Protein AF-A0A7C2P2U7-F1 (afdb_monomer_lite)

Sequence (191 aa):
MDKVVYVSKEMAKVEFAERFPKYSGLLSIFQKSPFPQNIELRFNEKSLGNHLINDLTDFFSRFPFVSNVQHNYTSALQIYRLRKSIILVGFWIFVSFLILYIPLNLSFMRSIFAREKKLFDLVEYLGYEKRGLEITFVVASAIPLVLVSFIILAVFNQIAKMLHIPFYPVYLLLLFFLLLQLIFSVDVLEK

InterPro domains:
  IPR040690 FtsX, extracellular domain [PF18075] (2-73)

Organism: NCBI:txid2052148

Structure (mmCIF, N/CA/C/O backbone):
data_AF-A0A7C2P2U7-F1
#
_entry.id   AF-A0A7C2P2U7-F1
#
loop_
_atom_site.group_PDB
_atom_site.id
_atom_site.type_symbol
_atom_site.label_atom_id
_atom_site.label_alt_id
_atom_site.label_comp_id
_atom_site.label_asym_id
_atom_site.label_entity_id
_atom_site.label_seq_id
_atom_site.pdbx_PDB_ins_code
_atom_site.Cartn_x
_atom_site.Cartn_y
_atom_site.Cartn_z
_atom_site.occupancy
_atom_site.B_iso_or_equiv
_atom_site.auth_seq_id
_atom_site.auth_comp_id
_atom_site.auth_asym_id
_atom_site.auth_atom_id
_atom_site.pdbx_PDB_model_num
ATOM 1 N N . MET A 1 1 ? -17.613 -16.608 14.010 1.00 62.38 1 MET A N 1
ATOM 2 C CA . MET A 1 1 ? -17.091 -16.065 15.282 1.00 62.38 1 MET A CA 1
ATOM 3 C C . MET A 1 1 ? -15.647 -16.498 15.347 1.00 62.38 1 MET A C 1
ATOM 5 O O . MET A 1 1 ? -15.405 -17.693 15.255 1.00 62.38 1 MET A O 1
ATOM 9 N N . ASP A 1 2 ? -14.717 -15.552 15.421 1.00 75.00 2 ASP A N 1
ATOM 10 C CA . ASP A 1 2 ? -13.301 -15.832 15.142 1.00 75.00 2 ASP A CA 1
ATOM 11 C C . ASP A 1 2 ? -12.483 -15.908 16.426 1.00 75.00 2 ASP A C 1
ATOM 13 O O . ASP A 1 2 ? -11.525 -16.673 16.511 1.00 75.00 2 ASP A O 1
ATOM 17 N N . LYS A 1 3 ? -12.856 -15.124 17.443 1.00 84.31 3 LYS A N 1
ATOM 18 C CA . LYS A 1 3 ? -12.164 -15.128 18.730 1.00 84.31 3 LYS A CA 1
ATOM 19 C C . LYS A 1 3 ? -13.096 -14.693 19.853 1.00 84.31 3 LYS A C 1
ATOM 21 O O . LYS A 1 3 ? -13.830 -13.720 19.702 1.00 84.31 3 LYS A O 1
ATOM 26 N N . VAL A 1 4 ? -13.007 -15.378 20.986 1.00 85.75 4 VAL A N 1
ATOM 27 C CA . VAL A 1 4 ? -13.583 -14.941 22.263 1.00 85.75 4 VAL A CA 1
ATOM 28 C C . VAL A 1 4 ? -12.424 -14.555 23.165 1.00 85.75 4 VAL A C 1
ATOM 30 O O . VAL A 1 4 ? -11.486 -15.337 23.322 1.00 85.75 4 VAL A O 1
ATOM 33 N N . VAL A 1 5 ? -12.449 -13.346 23.716 1.00 88.38 5 VAL A N 1
ATOM 34 C CA . VAL A 1 5 ? -11.405 -12.857 24.623 1.00 88.38 5 VAL A CA 1
ATOM 35 C C . VAL A 1 5 ? -12.056 -12.441 25.928 1.00 88.38 5 VAL A C 1
ATOM 37 O O . VAL A 1 5 ? -12.939 -11.591 25.942 1.00 88.38 5 VAL A O 1
ATOM 40 N N . TYR A 1 6 ? -11.617 -13.043 27.028 1.00 89.06 6 TYR A N 1
ATOM 41 C CA . TYR A 1 6 ? -11.977 -12.571 28.355 1.00 89.06 6 TYR A CA 1
ATOM 42 C C . TYR A 1 6 ? -11.039 -11.434 28.754 1.00 89.06 6 TYR A C 1
ATOM 44 O O . TYR A 1 6 ? -9.819 -11.612 28.765 1.00 89.06 6 TYR A O 1
ATOM 52 N N . VAL A 1 7 ? -11.610 -10.280 29.085 1.00 86.69 7 VAL A N 1
ATOM 53 C CA . VAL A 1 7 ? -10.863 -9.101 29.514 1.00 86.69 7 VAL A CA 1
ATOM 54 C C . VAL A 1 7 ? -11.186 -8.848 30.985 1.00 86.69 7 VAL A C 1
ATOM 56 O O . VAL A 1 7 ? -12.322 -8.598 31.392 1.00 86.69 7 VAL A O 1
ATOM 59 N N . SER A 1 8 ? -10.152 -8.979 31.813 1.00 88.50 8 SER A N 1
ATOM 60 C CA . SER A 1 8 ? -10.233 -8.702 33.242 1.00 88.50 8 SER A CA 1
ATOM 61 C C . SER A 1 8 ? -10.124 -7.199 33.493 1.00 88.50 8 SER A C 1
ATOM 63 O O . SER A 1 8 ? -9.615 -6.448 32.659 1.00 88.50 8 SER A O 1
ATOM 65 N N . LYS A 1 9 ? -10.535 -6.760 34.687 1.00 87.62 9 LYS A N 1
ATOM 66 C CA . LYS A 1 9 ? -10.429 -5.352 35.110 1.00 87.62 9 LYS A CA 1
ATOM 67 C C . LYS A 1 9 ? -8.999 -4.817 35.002 1.00 87.62 9 LYS A C 1
ATOM 69 O O . LYS A 1 9 ? -8.792 -3.653 34.669 1.00 87.62 9 LYS A O 1
ATOM 74 N N . GLU A 1 10 ? -8.027 -5.693 35.234 1.00 85.75 10 GLU A N 1
ATOM 75 C CA . GLU A 1 10 ? -6.613 -5.334 35.293 1.00 85.75 10 GLU A CA 1
ATOM 76 C C . GLU A 1 10 ? -6.030 -5.230 33.887 1.00 85.75 10 GLU A C 1
ATOM 78 O O . GLU A 1 10 ? -5.295 -4.286 33.603 1.00 85.75 10 GLU A O 1
ATOM 83 N N . MET A 1 11 ? -6.444 -6.120 32.978 1.00 85.69 11 MET A N 1
ATOM 84 C CA . MET A 1 11 ? -6.121 -6.004 31.554 1.00 85.69 11 MET A CA 1
ATOM 85 C C . MET A 1 11 ? -6.720 -4.728 30.950 1.00 85.69 11 MET A C 1
ATOM 87 O O . MET A 1 11 ? -6.004 -3.978 30.291 1.00 85.69 11 MET A O 1
ATOM 91 N N . ALA A 1 12 ? -7.987 -4.423 31.252 1.00 86.06 12 ALA A N 1
ATOM 92 C CA . ALA A 1 12 ? -8.642 -3.199 30.787 1.00 86.06 12 ALA A CA 1
ATOM 93 C C . ALA A 1 12 ? -7.944 -1.928 31.303 1.00 86.06 12 ALA A C 1
ATOM 95 O O . ALA A 1 12 ? -7.816 -0.942 30.576 1.00 86.06 12 ALA A O 1
ATOM 96 N N . LYS A 1 13 ? -7.444 -1.953 32.546 1.00 85.69 13 LYS A N 1
ATOM 97 C CA . LYS A 1 13 ? -6.691 -0.839 33.134 1.00 85.69 13 LYS A CA 1
ATOM 98 C C . LYS A 1 13 ? -5.368 -0.587 32.411 1.00 85.69 13 LYS A C 1
ATOM 100 O O . LYS A 1 13 ? -5.037 0.570 32.149 1.00 85.69 13 LYS A O 1
ATOM 105 N N . VAL A 1 14 ? -4.622 -1.649 32.106 1.00 86.75 14 VAL A N 1
ATOM 106 C CA . VAL A 1 14 ? -3.358 -1.556 31.358 1.00 86.75 14 VAL A CA 1
ATOM 107 C C . VAL A 1 14 ? -3.622 -1.033 29.947 1.00 86.75 14 VAL A C 1
ATOM 109 O O . VAL A 1 14 ? -3.017 -0.043 29.543 1.00 86.75 14 VAL A O 1
ATOM 112 N N . GLU A 1 15 ? -4.596 -1.611 29.244 1.00 85.25 15 GLU A N 1
ATOM 113 C CA . GLU A 1 15 ? -4.954 -1.196 27.885 1.00 85.25 15 GLU A CA 1
ATOM 114 C C . GLU A 1 15 ? -5.416 0.271 27.822 1.00 85.25 15 GLU A C 1
ATOM 116 O O . GLU A 1 15 ? -5.072 1.003 26.891 1.00 85.25 15 GLU A O 1
ATOM 121 N N . PHE A 1 16 ? -6.151 0.742 28.834 1.00 85.56 16 PHE A N 1
ATOM 122 C CA . PHE A 1 16 ? -6.527 2.150 28.937 1.00 85.56 16 PHE A CA 1
ATOM 123 C C . PHE A 1 16 ? -5.308 3.062 29.120 1.00 85.56 16 PHE A C 1
ATOM 125 O O . PHE A 1 16 ? -5.219 4.095 28.457 1.00 85.56 16 PHE A O 1
ATOM 132 N N . ALA A 1 17 ? -4.368 2.699 29.997 1.00 84.00 17 ALA A N 1
ATOM 133 C CA . ALA A 1 17 ? -3.168 3.498 30.244 1.00 84.00 17 ALA A CA 1
ATOM 134 C C . ALA A 1 17 ? -2.272 3.597 28.997 1.00 84.00 17 ALA A C 1
ATOM 136 O O . ALA A 1 17 ? -1.716 4.663 28.731 1.00 84.00 17 ALA A O 1
ATOM 137 N N . GLU A 1 18 ? -2.187 2.523 28.209 1.00 87.06 18 GLU A N 1
ATOM 138 C CA . GLU A 1 18 ? -1.460 2.507 26.935 1.00 87.06 18 GLU A CA 1
ATOM 139 C C . GLU A 1 18 ? -2.141 3.365 25.862 1.00 87.06 18 GLU A C 1
ATOM 141 O O . GLU A 1 18 ? -1.477 4.143 25.175 1.00 87.06 18 GLU A O 1
ATOM 146 N N . ARG A 1 19 ? -3.470 3.264 25.720 1.00 84.12 19 ARG A N 1
ATOM 147 C CA . ARG A 1 19 ? -4.221 4.019 24.700 1.00 84.12 19 ARG A CA 1
ATOM 148 C C . ARG A 1 19 ? -4.402 5.497 25.051 1.00 84.12 19 ARG A C 1
ATOM 150 O O . ARG A 1 19 ? -4.487 6.333 24.153 1.00 84.12 19 ARG A O 1
ATOM 157 N N . PHE A 1 20 ? -4.465 5.829 26.339 1.00 84.31 20 PHE A N 1
ATOM 158 C CA . PHE A 1 20 ? -4.789 7.165 26.842 1.00 84.31 20 PHE A CA 1
ATOM 159 C C . PHE A 1 20 ? -3.795 7.640 27.918 1.00 84.31 20 PHE A C 1
ATOM 161 O O . PHE A 1 20 ? -4.203 7.992 29.030 1.00 84.31 20 PHE A O 1
ATOM 168 N N . PRO A 1 21 ? -2.487 7.737 27.608 1.00 85.19 21 PRO A N 1
ATOM 169 C CA . PRO A 1 21 ? -1.447 8.009 28.605 1.00 85.19 21 PRO A CA 1
ATOM 170 C C . PRO A 1 21 ? -1.656 9.335 29.350 1.00 85.19 21 PRO A C 1
ATOM 172 O O . PRO A 1 21 ? -1.422 9.414 30.555 1.00 85.19 21 PRO A O 1
ATOM 175 N N . LYS A 1 22 ? -2.192 10.359 28.671 1.00 84.06 22 LYS A N 1
ATOM 176 C CA . LYS A 1 22 ? -2.520 11.671 29.262 1.00 84.06 22 LYS A CA 1
ATOM 177 C C . LYS A 1 22 ? -3.637 11.621 30.313 1.00 84.06 22 LYS A C 1
ATOM 179 O O . LYS A 1 22 ? -3.715 12.509 31.152 1.00 84.06 22 LYS A O 1
ATOM 184 N N . TYR A 1 23 ? -4.490 10.602 30.264 1.00 83.12 23 TYR A N 1
ATOM 185 C CA . TYR A 1 23 ? -5.652 10.440 31.141 1.00 83.12 23 TYR A CA 1
ATOM 186 C C . TYR A 1 23 ? -5.452 9.339 32.185 1.00 83.12 23 TYR A C 1
ATOM 188 O O . TYR A 1 23 ? -6.351 9.073 32.979 1.00 83.12 23 TYR A O 1
ATOM 196 N N . SER A 1 24 ? -4.269 8.723 32.225 1.00 76.81 24 SER A N 1
ATOM 197 C CA . SER A 1 24 ? -3.899 7.710 33.220 1.00 76.81 24 SER A CA 1
ATOM 198 C C . SER A 1 24 ? -4.115 8.195 34.660 1.00 76.81 24 SER A C 1
ATOM 200 O O . SER A 1 24 ? -4.588 7.434 35.503 1.00 76.81 24 SER A O 1
ATOM 202 N N . GLY A 1 25 ? -3.877 9.485 34.920 1.00 78.12 25 GLY A N 1
ATOM 203 C CA . GLY A 1 25 ? -4.129 10.130 36.210 1.00 78.12 25 GLY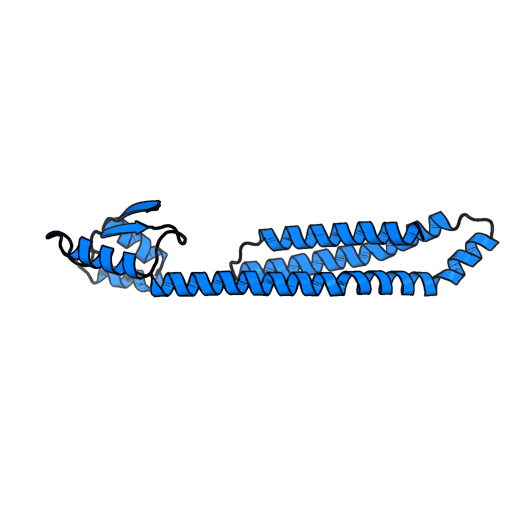 A CA 1
ATOM 204 C C . GLY A 1 25 ? -5.601 10.174 36.635 1.00 78.12 25 GLY A C 1
ATOM 205 O O . GLY A 1 25 ? -5.869 10.319 37.818 1.00 78.12 25 GLY A O 1
ATOM 206 N N . LEU A 1 26 ? -6.571 9.991 35.730 1.00 82.00 26 LEU A N 1
ATOM 207 C CA . LEU A 1 26 ? -7.989 9.902 36.112 1.00 82.00 26 LEU A CA 1
ATOM 208 C C . LEU A 1 26 ? -8.295 8.621 36.894 1.00 82.00 26 LEU A C 1
ATOM 210 O O . LEU A 1 26 ? -9.250 8.574 37.666 1.00 82.00 26 LEU A O 1
ATOM 214 N N . LEU A 1 27 ? -7.480 7.578 36.719 1.00 80.81 27 LEU A N 1
ATOM 215 C CA . LEU A 1 27 ? -7.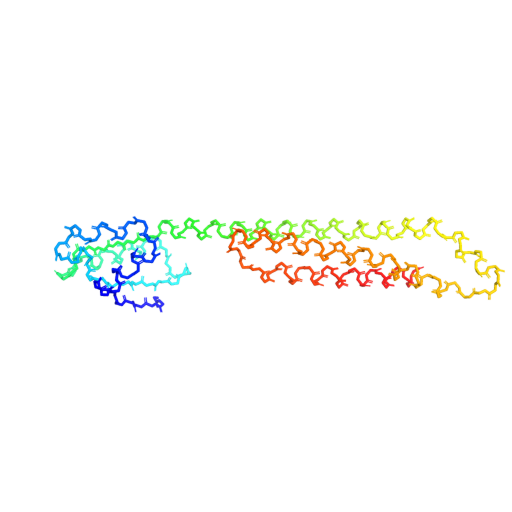683 6.295 37.383 1.00 80.81 27 LEU A CA 1
ATOM 216 C C . LEU A 1 27 ? -7.401 6.355 38.886 1.00 80.81 27 LEU A C 1
ATOM 218 O O . LEU A 1 27 ? -7.937 5.529 39.618 1.00 80.81 27 LEU A O 1
ATOM 222 N N . SER A 1 28 ? -6.589 7.310 39.353 1.00 79.75 28 SER A N 1
ATOM 223 C CA . SER A 1 28 ? -6.297 7.476 40.784 1.00 79.75 28 SER A CA 1
ATOM 224 C C . SER A 1 28 ? -7.460 8.090 41.568 1.00 79.75 28 SER A C 1
ATOM 226 O O . SER A 1 28 ? -7.492 7.977 42.790 1.00 79.75 28 SER A O 1
ATOM 228 N N . ILE A 1 29 ? -8.433 8.695 40.877 1.00 83.75 29 ILE A N 1
ATOM 229 C CA . ILE A 1 29 ? -9.636 9.286 41.482 1.00 83.75 29 ILE A CA 1
ATOM 230 C C . ILE A 1 29 ? -10.586 8.185 41.985 1.00 83.75 29 ILE A C 1
ATOM 232 O O . ILE A 1 29 ? -11.344 8.386 42.934 1.00 83.75 29 ILE A O 1
ATOM 236 N N . PHE A 1 30 ? -10.537 6.995 41.381 1.00 80.19 30 PHE A N 1
ATOM 237 C CA . PHE A 1 30 ? -11.398 5.877 41.748 1.00 80.19 30 PHE A CA 1
ATOM 238 C C . PHE A 1 30 ? -10.712 4.968 42.778 1.00 80.19 30 PHE A C 1
ATOM 240 O O . PHE A 1 30 ? -9.664 4.387 42.512 1.00 80.19 30 PHE A O 1
ATOM 247 N N . GLN A 1 31 ? -11.343 4.769 43.943 1.00 76.19 31 GLN A N 1
ATOM 248 C CA . GLN A 1 31 ? -10.840 3.858 44.991 1.00 76.19 31 GLN A CA 1
ATOM 249 C C . GLN A 1 31 ? -10.795 2.383 44.548 1.00 76.19 31 GLN A C 1
ATOM 251 O O . GLN A 1 31 ? -10.049 1.580 45.106 1.00 76.19 31 GLN A O 1
ATOM 256 N N . LYS A 1 32 ? -11.607 2.009 43.553 1.00 77.00 32 LYS A N 1
ATOM 257 C CA . LYS A 1 32 ? -11.647 0.678 42.931 1.00 77.00 32 LYS A CA 1
ATOM 258 C C . LYS A 1 32 ? -11.635 0.830 41.415 1.00 77.00 32 LYS A C 1
ATOM 260 O O . LYS A 1 32 ? -12.127 1.829 40.903 1.00 77.00 32 LYS A O 1
ATOM 265 N N . SER A 1 33 ? -11.107 -0.175 40.709 1.00 78.69 33 SER A N 1
ATOM 266 C CA . SER A 1 33 ? -11.060 -0.170 39.241 1.00 78.69 33 SER A CA 1
ATOM 267 C C . SER A 1 33 ? -12.463 0.080 38.662 1.00 78.69 33 SER A C 1
ATOM 269 O O . SER A 1 33 ? -13.367 -0.713 38.950 1.00 78.69 33 SER A O 1
ATOM 271 N N . PRO A 1 34 ? -12.663 1.159 37.879 1.00 82.50 34 PRO A N 1
ATOM 272 C CA . PRO A 1 34 ? -13.967 1.495 37.310 1.00 82.50 34 PRO A CA 1
ATOM 273 C C . PRO A 1 34 ? -14.335 0.589 36.126 1.00 82.50 34 PRO A C 1
ATOM 275 O O . PRO A 1 34 ? -15.458 0.648 35.629 1.00 82.50 34 PRO A O 1
ATOM 278 N N . PHE A 1 35 ? -13.404 -0.248 35.662 1.00 86.12 35 PHE A N 1
ATOM 279 C CA . PHE A 1 35 ? -13.610 -1.106 34.505 1.00 86.12 35 PHE A CA 1
ATOM 280 C C . PHE A 1 35 ? -14.428 -2.356 34.869 1.00 86.12 35 PHE A C 1
ATOM 282 O O . PHE A 1 35 ? -14.108 -3.047 35.847 1.00 86.12 35 PHE A O 1
ATOM 289 N N . PRO A 1 36 ? -15.478 -2.682 34.095 1.00 82.25 36 PRO A N 1
ATOM 290 C CA . PRO A 1 36 ? -16.182 -3.948 34.237 1.00 82.25 36 PRO A CA 1
ATOM 291 C C . PRO A 1 36 ? -15.313 -5.107 33.729 1.00 82.25 36 PRO A C 1
ATOM 293 O O . PRO A 1 36 ? -14.425 -4.919 32.903 1.00 82.25 36 PRO A O 1
ATOM 296 N N . GLN A 1 37 ? -15.587 -6.320 34.212 1.00 87.00 37 GLN A N 1
ATOM 297 C CA . GLN A 1 37 ? -15.125 -7.527 33.523 1.00 87.00 37 GLN A CA 1
ATOM 298 C C . GLN A 1 37 ? -16.031 -7.749 32.316 1.00 87.00 37 GLN A C 1
ATOM 300 O O . GLN A 1 37 ? -17.254 -7.660 32.448 1.00 87.00 37 GLN A O 1
ATOM 305 N N . ASN A 1 38 ? -15.451 -8.025 31.154 1.00 88.81 38 ASN A N 1
ATOM 306 C CA . ASN A 1 38 ? -16.201 -8.197 29.917 1.00 88.81 38 ASN A CA 1
ATOM 307 C C . ASN A 1 38 ? -15.646 -9.346 29.067 1.00 88.81 38 ASN A C 1
ATOM 309 O O . ASN A 1 38 ? -14.497 -9.775 29.192 1.00 88.81 38 ASN A O 1
ATOM 313 N N . ILE A 1 39 ? -16.512 -9.864 28.199 1.00 87.06 39 ILE A N 1
ATOM 314 C CA . ILE A 1 39 ? -16.170 -10.863 27.190 1.00 87.06 39 ILE A CA 1
ATOM 315 C C . ILE A 1 39 ? -16.270 -10.172 25.834 1.00 87.06 39 ILE A C 1
ATOM 317 O O . ILE A 1 39 ? -17.345 -9.729 25.433 1.00 87.06 39 ILE A O 1
ATOM 321 N N . GLU A 1 40 ? -15.151 -10.076 25.126 1.00 87.19 40 GLU A N 1
ATOM 322 C CA . GLU A 1 40 ? -15.115 -9.564 23.763 1.00 87.19 40 GLU A CA 1
ATOM 323 C C . GLU A 1 40 ? -15.327 -10.702 22.768 1.00 87.19 40 GLU A C 1
ATOM 325 O O . GLU A 1 40 ? -14.507 -11.619 22.652 1.00 87.19 40 GLU A O 1
ATOM 330 N N . LEU A 1 41 ? -16.407 -10.611 21.999 1.00 85.81 41 LEU A N 1
ATOM 331 C CA . LEU A 1 41 ? -16.660 -11.485 20.861 1.00 85.81 41 LEU A CA 1
ATOM 332 C C . LEU A 1 41 ? -16.177 -10.784 19.591 1.00 85.81 41 LEU A C 1
ATOM 334 O O . LEU A 1 41 ? -16.720 -9.756 19.184 1.00 85.81 41 LEU A O 1
ATOM 338 N N . ARG A 1 42 ? -15.136 -11.332 18.962 1.00 84.62 42 ARG A N 1
ATOM 339 C CA . ARG A 1 42 ? -14.590 -10.830 17.697 1.00 84.62 42 ARG A CA 1
ATOM 340 C C . ARG A 1 42 ? -15.080 -11.703 16.559 1.00 84.62 42 ARG A C 1
ATOM 342 O O . ARG A 1 42 ? -14.977 -12.932 16.594 1.00 84.62 42 ARG A O 1
ATOM 349 N N . PHE A 1 43 ? -15.588 -11.058 15.525 1.00 79.31 43 PHE A N 1
ATOM 350 C CA . PHE A 1 43 ? -16.159 -11.734 14.377 1.00 79.31 43 PHE A CA 1
ATOM 351 C C . PHE A 1 43 ? -15.438 -11.351 13.091 1.00 79.31 43 PHE A C 1
ATOM 353 O O . PHE A 1 43 ? -14.953 -10.226 12.964 1.00 79.31 43 PHE A O 1
ATOM 360 N N . ASN A 1 44 ? -15.409 -12.276 12.129 1.00 72.94 44 ASN A N 1
ATOM 361 C CA . ASN A 1 44 ? -14.894 -11.993 10.800 1.00 72.94 44 ASN A CA 1
ATOM 362 C C . ASN A 1 44 ? -15.762 -10.953 10.090 1.00 72.94 44 ASN A C 1
ATOM 364 O O . ASN A 1 44 ? -16.993 -11.066 10.088 1.00 72.94 44 ASN A O 1
ATOM 368 N N . GLU A 1 45 ? -15.117 -10.030 9.384 1.00 65.88 45 GLU A N 1
ATOM 369 C CA . GLU A 1 45 ? -15.750 -8.996 8.559 1.00 65.88 45 GLU A CA 1
ATOM 370 C C . GLU A 1 45 ? -16.754 -9.576 7.548 1.00 65.88 45 GLU A C 1
ATOM 372 O O . GLU A 1 45 ? -17.775 -8.959 7.258 1.00 65.88 45 GLU A O 1
ATOM 377 N N . LYS A 1 46 ? -16.494 -10.785 7.030 1.00 65.88 46 LYS A N 1
ATOM 378 C CA . LYS A 1 46 ? -17.362 -11.452 6.042 1.00 65.88 46 LYS A CA 1
ATOM 379 C C . LYS A 1 46 ? -18.584 -12.147 6.648 1.00 65.88 46 LYS A C 1
ATOM 381 O O . LYS A 1 46 ? -19.439 -12.609 5.900 1.00 65.88 46 LYS A O 1
ATOM 386 N N . SER A 1 47 ? -18.646 -12.271 7.974 1.00 64.75 47 SER A N 1
ATOM 387 C CA . SER A 1 47 ? -19.573 -13.187 8.651 1.00 64.75 47 SER A CA 1
ATOM 388 C C . SER A 1 47 ? -20.760 -12.526 9.362 1.00 64.75 47 SER A C 1
ATOM 390 O O . SER A 1 47 ? -21.601 -13.259 9.872 1.00 64.75 47 SER A O 1
ATOM 392 N N . LEU A 1 48 ? -20.887 -11.186 9.374 1.00 65.38 48 LEU A N 1
ATOM 393 C CA . LEU A 1 48 ? -22.063 -10.515 9.963 1.00 65.38 48 LEU A CA 1
ATOM 394 C C . LEU A 1 48 ? -22.698 -9.437 9.084 1.00 65.38 48 LEU A C 1
ATOM 396 O O . LEU A 1 48 ? -22.089 -8.413 8.768 1.00 65.38 48 LEU A O 1
ATOM 400 N N . GLY A 1 49 ? -23.986 -9.639 8.799 1.00 65.69 49 GLY A N 1
ATOM 401 C CA . GLY A 1 49 ? -24.919 -8.578 8.421 1.00 65.69 49 GLY A CA 1
ATOM 402 C C . GLY A 1 49 ? -25.570 -7.934 9.651 1.00 65.69 49 GLY A C 1
ATOM 403 O O . GLY A 1 49 ? -25.619 -8.547 10.717 1.00 65.69 49 GLY A O 1
ATOM 404 N N . ASN A 1 50 ? -26.092 -6.710 9.499 1.00 64.44 50 ASN A N 1
ATOM 405 C CA . ASN A 1 50 ? -26.649 -5.895 10.593 1.00 64.44 50 ASN A CA 1
ATOM 406 C C . ASN A 1 50 ? -27.668 -6.642 11.469 1.00 64.44 50 ASN A C 1
ATOM 408 O O . ASN A 1 50 ? -27.633 -6.504 12.687 1.00 64.44 50 ASN A O 1
ATOM 412 N N . HIS A 1 51 ? -28.558 -7.430 10.858 1.00 68.81 51 HIS A N 1
ATOM 413 C CA . HIS A 1 51 ? -29.625 -8.142 11.570 1.00 68.81 51 HIS A CA 1
ATOM 414 C C . HIS A 1 51 ? -29.076 -9.119 12.615 1.00 68.81 51 HIS A C 1
ATOM 416 O O . HIS A 1 51 ? -29.531 -9.133 13.750 1.00 68.81 51 HIS A O 1
ATOM 422 N N . LEU A 1 52 ? -27.994 -9.817 12.273 1.00 76.38 52 LEU A N 1
ATOM 423 C CA . LEU A 1 52 ? -27.366 -10.820 13.127 1.00 76.38 52 LEU A CA 1
ATOM 424 C C . LEU A 1 52 ? -26.749 -10.211 14.399 1.00 76.38 52 LEU A C 1
ATOM 426 O O . LEU A 1 52 ? -26.668 -10.881 15.421 1.00 76.38 52 LEU A O 1
ATOM 430 N N . ILE A 1 53 ? -26.326 -8.941 14.368 1.00 79.12 53 ILE A N 1
ATOM 431 C CA . ILE A 1 53 ? -25.759 -8.262 15.547 1.00 79.12 53 ILE A CA 1
ATOM 432 C C . ILE A 1 53 ? -26.838 -7.820 16.516 1.00 79.12 53 ILE A C 1
ATOM 434 O O . ILE A 1 53 ? -26.648 -7.960 17.724 1.00 79.12 53 ILE A O 1
ATOM 438 N N . ASN A 1 54 ? -27.957 -7.317 16.002 1.00 81.00 54 ASN A N 1
ATOM 439 C CA . ASN A 1 54 ? -29.090 -6.955 16.844 1.00 81.00 54 ASN A CA 1
ATOM 440 C C . ASN A 1 54 ? -29.652 -8.210 17.522 1.00 81.00 54 ASN A C 1
ATOM 442 O O . ASN A 1 54 ? -29.800 -8.219 18.739 1.00 81.00 54 ASN A O 1
ATOM 446 N N . ASP A 1 55 ? -29.805 -9.306 16.773 1.00 84.19 55 ASP A N 1
ATOM 447 C CA . ASP A 1 55 ? -30.272 -10.585 17.317 1.00 84.19 55 ASP A CA 1
ATOM 448 C C . ASP A 1 55 ? -29.320 -11.145 18.387 1.00 84.19 55 ASP A C 1
ATOM 450 O O . ASP A 1 55 ? -29.758 -11.633 19.428 1.00 84.19 55 ASP A O 1
ATOM 454 N N . LEU A 1 56 ? -28.000 -11.046 18.175 1.00 84.38 56 LEU A N 1
ATOM 455 C CA . LEU A 1 56 ? -27.008 -11.444 19.180 1.00 84.38 56 LEU A CA 1
ATOM 456 C C . LEU A 1 56 ? -27.051 -10.541 20.416 1.00 84.38 56 LEU A C 1
ATOM 458 O O . LEU A 1 56 ? -26.901 -11.027 21.535 1.00 84.38 56 LEU A O 1
ATOM 462 N N . THR A 1 57 ? -27.268 -9.241 20.228 1.00 85.56 57 THR A N 1
ATOM 463 C CA . THR A 1 57 ? -27.388 -8.276 21.330 1.00 85.56 57 THR A CA 1
ATOM 464 C C . THR A 1 57 ? -28.612 -8.592 22.184 1.00 85.56 57 THR A C 1
ATOM 466 O O . THR A 1 57 ? -28.507 -8.675 23.409 1.00 85.56 57 THR A O 1
ATOM 469 N N . ASP A 1 58 ? -29.741 -8.873 21.538 1.00 86.69 58 ASP A N 1
ATOM 470 C CA . ASP A 1 58 ? -30.987 -9.282 22.184 1.00 86.69 58 ASP A CA 1
ATOM 471 C C . ASP A 1 58 ? -30.894 -10.667 22.828 1.00 86.69 58 ASP A C 1
ATOM 473 O O . ASP A 1 58 ? -31.558 -10.933 23.828 1.00 86.69 58 ASP A O 1
ATOM 477 N N . PHE A 1 59 ? -30.086 -11.570 22.275 1.00 89.06 59 PHE A N 1
ATOM 478 C CA . PHE A 1 59 ? -29.837 -12.878 22.868 1.00 89.06 59 PHE A CA 1
ATOM 479 C C . PHE A 1 59 ? -28.991 -12.762 24.140 1.00 89.06 59 PHE A C 1
ATOM 481 O O . PHE A 1 59 ? -29.360 -13.309 25.179 1.00 89.06 59 PHE A O 1
ATOM 488 N N . PHE A 1 60 ? -27.874 -12.028 24.086 1.00 88.00 60 PHE A N 1
ATOM 489 C CA . PHE A 1 60 ? -26.962 -11.904 25.224 1.00 88.00 60 PHE A CA 1
ATOM 490 C C . PHE A 1 60 ? -27.520 -11.038 26.358 1.00 88.00 60 PHE A C 1
ATOM 492 O O . PHE A 1 60 ? -27.219 -11.300 27.521 1.00 88.00 60 PHE A O 1
ATOM 499 N N . SER A 1 61 ? -28.369 -10.055 26.052 1.00 87.38 61 SER A N 1
ATOM 500 C CA . SER A 1 61 ? -29.016 -9.215 27.069 1.00 87.38 61 SER A CA 1
ATOM 501 C C . SER A 1 61 ? -30.018 -9.972 27.950 1.00 87.38 61 SER A C 1
ATOM 503 O O . SER A 1 61 ? -30.330 -9.519 29.047 1.00 87.38 61 SER A O 1
ATOM 505 N N . ARG A 1 62 ? -30.494 -11.149 27.517 1.00 90.38 62 ARG A N 1
ATOM 506 C CA . ARG A 1 62 ? -31.414 -11.996 28.299 1.00 90.38 62 ARG A CA 1
ATOM 507 C C . ARG A 1 62 ? -30.727 -12.775 29.421 1.00 90.38 62 ARG A C 1
ATOM 509 O O . ARG A 1 62 ? -31.419 -13.363 30.251 1.00 90.38 62 ARG A O 1
ATOM 516 N N . PHE A 1 63 ? -29.395 -12.824 29.456 1.00 87.62 63 PHE A N 1
ATOM 517 C CA . PHE A 1 63 ? -28.681 -13.549 30.504 1.00 87.62 63 PHE A CA 1
ATOM 518 C C . PHE A 1 63 ? -28.589 -12.714 31.790 1.00 87.62 63 PHE A C 1
ATOM 520 O O . PHE A 1 63 ? -28.133 -11.574 31.748 1.00 87.62 63 PHE A O 1
ATOM 527 N N . PRO A 1 64 ? -28.922 -13.285 32.962 1.00 85.69 64 PRO A N 1
ATOM 528 C CA . PRO A 1 64 ? -29.021 -12.534 34.218 1.00 85.69 64 PRO A CA 1
ATOM 529 C C . PRO A 1 64 ? -27.680 -11.990 34.741 1.00 85.69 64 PRO A C 1
ATOM 531 O O . PRO A 1 64 ? -27.658 -11.097 35.579 1.00 85.69 64 PRO A O 1
ATOM 534 N N . PHE A 1 65 ? -26.555 -12.522 34.258 1.00 85.88 65 PHE A N 1
ATOM 535 C CA . PHE A 1 65 ? -25.201 -12.089 34.620 1.00 85.88 65 PHE A CA 1
ATOM 536 C C . PHE A 1 65 ? -24.602 -11.069 33.636 1.00 85.88 65 PHE A C 1
ATOM 538 O O . PHE A 1 65 ? -23.460 -10.643 33.814 1.00 85.88 65 PHE A O 1
ATOM 545 N N . VAL A 1 66 ? -25.346 -10.674 32.599 1.00 85.94 66 VAL A N 1
ATOM 546 C CA . VAL A 1 66 ? -24.903 -9.692 31.605 1.00 85.94 66 VAL A CA 1
ATOM 547 C C . VAL A 1 66 ? -25.512 -8.338 31.948 1.00 85.94 66 VAL A C 1
ATOM 549 O O . VAL A 1 66 ? -26.718 -8.144 31.867 1.00 85.94 66 VAL A O 1
ATOM 552 N N . SER A 1 67 ? -24.667 -7.386 32.343 1.00 84.88 67 SER A N 1
ATOM 553 C CA . SER A 1 67 ? -25.111 -6.037 32.709 1.00 84.88 67 SER A CA 1
ATOM 554 C C . SER A 1 67 ? -25.333 -5.126 31.501 1.00 84.88 67 SER A C 1
ATOM 556 O O . SER A 1 67 ? -26.209 -4.268 31.532 1.00 84.88 67 SER A O 1
ATOM 558 N N . ASN A 1 68 ? -24.523 -5.274 30.450 1.00 85.44 68 ASN A N 1
ATOM 559 C CA . ASN A 1 68 ? -24.604 -4.471 29.235 1.00 85.44 68 ASN A CA 1
ATOM 560 C C . ASN A 1 68 ? -23.967 -5.224 28.056 1.00 85.44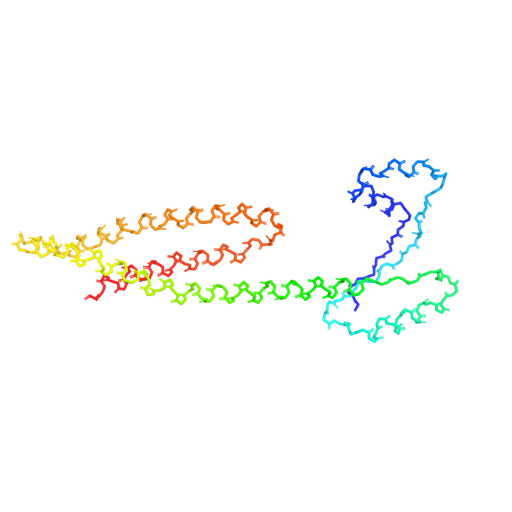 68 ASN A C 1
ATOM 562 O O . ASN A 1 68 ? -22.955 -5.906 28.230 1.00 85.44 68 ASN A O 1
ATOM 566 N N . VAL A 1 69 ? -24.527 -5.056 26.859 1.00 86.44 69 VAL A N 1
ATOM 567 C CA . VAL A 1 69 ? -23.971 -5.555 25.598 1.00 86.44 69 VAL A CA 1
ATOM 568 C C . VAL A 1 69 ? -23.738 -4.358 24.684 1.00 86.44 69 VAL A C 1
ATOM 570 O O . VAL A 1 69 ? -24.664 -3.619 24.365 1.00 86.44 69 VAL A O 1
ATOM 573 N N . GLN A 1 70 ? -22.490 -4.155 24.267 1.00 84.81 70 GLN A N 1
ATOM 574 C CA . GLN A 1 70 ? -22.102 -3.058 23.381 1.00 84.81 70 GLN A CA 1
ATOM 575 C C . GLN A 1 70 ? -21.510 -3.615 22.091 1.00 84.81 70 GLN A C 1
ATOM 577 O O . GLN A 1 70 ? -20.745 -4.580 22.118 1.00 84.81 70 GLN A O 1
ATOM 582 N N . HIS A 1 71 ? -21.822 -2.979 20.961 1.00 82.62 71 HIS A N 1
ATOM 583 C CA . HIS A 1 71 ? -21.262 -3.347 19.667 1.00 82.62 71 HIS A CA 1
ATOM 584 C C . HIS A 1 71 ? -20.769 -2.119 18.895 1.00 82.62 71 HIS A C 1
ATOM 586 O O . HIS A 1 71 ? -21.445 -1.098 18.796 1.00 82.62 71 HIS A O 1
ATOM 592 N N . ASN A 1 72 ? -19.615 -2.251 18.244 1.00 79.56 72 ASN A N 1
ATOM 593 C CA . ASN A 1 72 ? -19.009 -1.184 17.437 1.00 79.56 72 ASN A CA 1
ATOM 594 C C . ASN A 1 72 ? -19.225 -1.387 15.929 1.00 79.56 72 ASN A C 1
ATOM 596 O O . ASN A 1 72 ? -18.412 -0.954 15.113 1.00 79.56 72 ASN A O 1
ATOM 600 N N . TYR A 1 73 ? -20.301 -2.078 15.543 1.00 78.56 73 TYR A N 1
ATOM 601 C CA . TYR A 1 73 ? -20.507 -2.505 14.160 1.00 78.56 73 TYR A CA 1
ATOM 602 C C . TYR A 1 73 ? -20.582 -1.350 13.159 1.00 78.56 73 TYR A C 1
ATOM 604 O O . TYR A 1 73 ? -19.950 -1.415 12.109 1.00 78.56 73 TYR A O 1
ATOM 612 N N . THR A 1 74 ? -21.316 -0.283 13.476 1.00 78.12 74 THR A N 1
ATOM 613 C CA . THR A 1 74 ? -21.466 0.885 12.592 1.00 78.12 74 THR A CA 1
ATOM 614 C C . THR A 1 74 ? -20.116 1.532 12.288 1.00 78.12 74 THR A C 1
ATOM 616 O O . THR A 1 74 ? -19.791 1.751 11.121 1.00 78.12 74 THR A O 1
ATOM 619 N N . SER A 1 75 ? -19.294 1.753 13.315 1.00 77.88 75 SER A N 1
ATOM 620 C CA . SER A 1 75 ? -17.938 2.293 13.179 1.00 77.88 75 SER A CA 1
ATOM 621 C C . SER A 1 75 ? -17.017 1.344 12.408 1.00 77.88 75 SER A C 1
ATOM 623 O O . SER A 1 75 ? -16.319 1.768 11.487 1.00 77.88 75 SER A O 1
ATOM 625 N N . ALA A 1 76 ? -17.047 0.045 12.725 1.00 77.06 76 ALA A N 1
ATOM 626 C CA . ALA A 1 76 ? -16.254 -0.962 12.019 1.00 77.06 76 ALA A CA 1
ATOM 627 C C . ALA A 1 76 ? -16.627 -1.038 10.528 1.00 77.06 76 ALA A C 1
ATOM 629 O O . ALA A 1 76 ? -15.749 -1.089 9.666 1.00 77.06 76 ALA A O 1
ATOM 630 N N . LEU A 1 77 ? -17.921 -0.964 10.208 1.00 79.19 77 LEU A N 1
ATOM 631 C CA . LEU A 1 77 ? -18.428 -0.972 8.839 1.00 79.19 77 LEU A CA 1
ATOM 632 C C . LEU A 1 77 ? -18.012 0.283 8.062 1.00 79.19 77 LEU A C 1
ATOM 634 O O . LEU A 1 77 ? -17.664 0.183 6.885 1.00 79.19 77 LEU A O 1
ATOM 638 N N . GLN A 1 78 ? -18.022 1.459 8.696 1.00 79.62 78 GLN A N 1
ATOM 639 C CA . GLN A 1 78 ? -17.534 2.698 8.081 1.00 79.62 78 GLN A CA 1
ATOM 640 C C . GLN A 1 78 ? -16.040 2.611 7.755 1.00 79.62 78 GLN A C 1
ATOM 642 O O . GLN A 1 78 ? -15.651 2.893 6.621 1.00 79.62 78 GLN A O 1
ATOM 647 N N . ILE A 1 79 ? -15.217 2.152 8.704 1.00 77.19 79 ILE A N 1
ATOM 648 C CA . ILE A 1 79 ? -13.775 1.945 8.496 1.00 77.19 79 ILE A CA 1
ATOM 649 C C . ILE A 1 79 ? -13.535 0.924 7.379 1.00 77.19 79 ILE A C 1
ATOM 651 O O . ILE A 1 79 ? -12.695 1.147 6.506 1.00 77.19 79 ILE A O 1
ATOM 655 N N . TYR A 1 80 ? -14.303 -0.167 7.353 1.00 79.44 80 TYR A N 1
ATOM 656 C CA . TYR A 1 80 ? -14.216 -1.174 6.298 1.00 79.44 80 TYR A CA 1
ATOM 657 C C . TYR A 1 80 ? -14.539 -0.592 4.917 1.00 79.44 80 TYR A C 1
ATOM 659 O O . TYR A 1 80 ? -13.780 -0.784 3.963 1.00 79.44 80 TYR A O 1
ATOM 667 N N . ARG A 1 81 ? -15.643 0.156 4.798 1.00 79.50 81 ARG A N 1
ATOM 668 C CA . ARG A 1 81 ? -16.027 0.816 3.542 1.00 79.50 81 ARG A CA 1
ATOM 669 C C . ARG A 1 81 ? -14.959 1.808 3.093 1.00 79.50 81 ARG A C 1
ATOM 671 O O . ARG A 1 81 ? -14.589 1.781 1.925 1.00 79.50 81 ARG A O 1
ATOM 678 N N . LEU A 1 82 ? -14.418 2.613 4.008 1.00 76.69 82 LEU A N 1
ATOM 679 C CA . LEU A 1 82 ? -13.316 3.534 3.721 1.00 76.69 82 LEU A CA 1
ATOM 680 C C . LEU A 1 82 ? -12.082 2.790 3.211 1.00 76.69 82 LEU A C 1
ATOM 682 O O . LEU A 1 82 ? -11.559 3.135 2.155 1.00 76.69 82 LEU A O 1
ATOM 686 N N . ARG A 1 83 ? -11.659 1.725 3.901 1.00 75.31 83 ARG A N 1
ATOM 687 C CA . ARG A 1 83 ? -10.529 0.888 3.477 1.00 75.31 83 ARG A CA 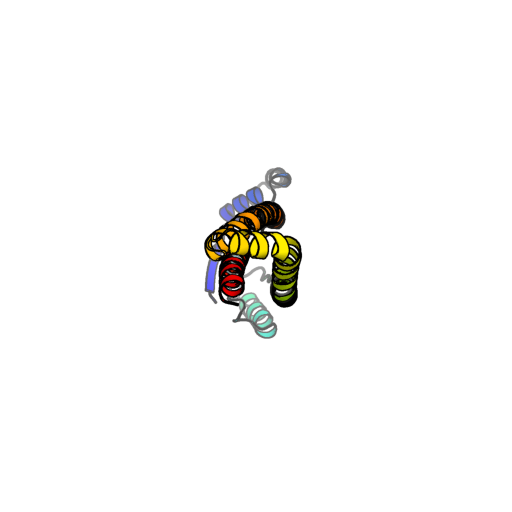1
ATOM 688 C C . ARG A 1 83 ? -10.751 0.326 2.075 1.00 75.31 83 ARG A C 1
ATOM 690 O O . ARG A 1 83 ? -9.854 0.402 1.239 1.00 75.31 83 ARG A O 1
ATOM 697 N N . LYS A 1 84 ? -11.944 -0.206 1.799 1.00 78.25 84 LYS A N 1
ATOM 698 C CA . LYS A 1 84 ? -12.300 -0.746 0.482 1.00 78.25 84 LYS A CA 1
ATOM 699 C C . LYS A 1 84 ? -12.273 0.338 -0.599 1.00 78.25 84 LYS A C 1
ATOM 701 O O . LYS A 1 84 ? -11.722 0.097 -1.669 1.00 78.25 84 LYS A O 1
ATOM 706 N N . SER A 1 85 ? -12.806 1.525 -0.314 1.00 75.19 85 SER A N 1
ATOM 707 C CA . SER A 1 85 ? -12.773 2.666 -1.234 1.00 75.19 85 SER A CA 1
ATOM 708 C C . SER A 1 85 ? -11.348 3.142 -1.510 1.00 75.19 85 SER A C 1
ATOM 710 O O . SER A 1 85 ? -11.010 3.370 -2.665 1.00 75.19 85 SER A O 1
ATOM 712 N N . ILE A 1 86 ? -10.490 3.226 -0.489 1.00 75.25 86 ILE A N 1
ATOM 713 C CA . ILE A 1 86 ? -9.073 3.591 -0.650 1.00 75.25 86 ILE A CA 1
ATOM 714 C C . ILE A 1 86 ? -8.355 2.582 -1.550 1.00 75.25 86 ILE A C 1
ATOM 716 O O . ILE A 1 86 ? -7.637 2.984 -2.461 1.00 75.25 86 ILE A O 1
ATOM 720 N N . ILE A 1 87 ? -8.576 1.280 -1.337 1.00 74.56 87 ILE A N 1
ATOM 721 C CA . ILE A 1 87 ? -7.986 0.228 -2.180 1.00 74.56 87 ILE A CA 1
ATOM 722 C C . ILE A 1 87 ? -8.477 0.357 -3.626 1.00 74.56 87 ILE A C 1
ATOM 724 O O . ILE A 1 87 ? -7.673 0.280 -4.551 1.00 74.56 87 ILE A O 1
ATOM 728 N N . LEU A 1 88 ? -9.777 0.582 -3.825 1.00 76.50 88 LEU A N 1
ATOM 729 C CA . LEU A 1 88 ? -10.366 0.727 -5.155 1.00 76.50 88 LEU A CA 1
ATOM 730 C C . LEU A 1 88 ? -9.807 1.952 -5.893 1.00 76.50 88 LEU A C 1
ATOM 732 O O . LEU A 1 88 ? -9.406 1.845 -7.048 1.00 76.50 88 LEU A O 1
ATOM 736 N N . VAL A 1 89 ? -9.753 3.106 -5.225 1.00 76.81 89 VAL A N 1
ATOM 737 C CA . VAL A 1 89 ? -9.185 4.339 -5.788 1.00 76.81 89 VAL A CA 1
ATOM 738 C C . VAL A 1 89 ? -7.699 4.153 -6.085 1.00 76.81 89 VAL A C 1
ATOM 740 O O . VAL A 1 89 ? -7.250 4.494 -7.175 1.00 76.81 89 VAL A O 1
ATOM 743 N N . GLY A 1 90 ? -6.945 3.547 -5.164 1.00 73.88 90 GLY A N 1
ATOM 744 C CA . GLY A 1 90 ? -5.532 3.228 -5.368 1.00 73.88 90 GLY A CA 1
ATOM 745 C C . GLY A 1 90 ? -5.301 2.324 -6.581 1.00 73.88 90 GLY A C 1
ATOM 746 O O . GLY A 1 90 ? -4.388 2.578 -7.364 1.00 73.88 90 GLY A O 1
ATOM 747 N N . PHE A 1 91 ? -6.161 1.324 -6.790 1.00 75.75 91 PHE A N 1
ATOM 748 C CA . PHE A 1 91 ? -6.119 0.464 -7.973 1.00 75.75 91 PHE A CA 1
ATOM 749 C C . PHE A 1 91 ? -6.348 1.254 -9.269 1.00 75.75 91 PHE A C 1
ATOM 751 O O . PHE A 1 91 ? -5.576 1.115 -10.214 1.00 75.75 91 PHE A O 1
ATOM 758 N N . TRP A 1 92 ? -7.358 2.126 -9.315 1.00 77.00 92 TRP A N 1
ATOM 759 C CA . TRP A 1 92 ? -7.626 2.944 -10.503 1.00 77.00 92 TRP A CA 1
ATOM 760 C C . TRP A 1 92 ? -6.515 3.948 -10.804 1.00 77.00 92 TRP A C 1
ATOM 762 O O . TRP A 1 92 ? -6.159 4.126 -11.970 1.00 77.00 92 TRP A O 1
ATOM 772 N N . ILE A 1 93 ? -5.935 4.566 -9.772 1.00 75.19 93 ILE A N 1
ATOM 773 C CA . ILE A 1 93 ? -4.759 5.431 -9.919 1.00 75.19 93 ILE A CA 1
ATOM 774 C C . ILE A 1 93 ? -3.597 4.623 -10.500 1.00 75.19 93 ILE A C 1
ATOM 776 O O . ILE A 1 93 ? -2.969 5.072 -11.455 1.00 75.19 93 ILE A O 1
ATOM 780 N N . PHE A 1 94 ? -3.351 3.417 -9.982 1.00 70.75 94 PHE A N 1
ATOM 781 C CA . PHE A 1 94 ? -2.298 2.541 -10.487 1.00 70.75 94 PHE A CA 1
ATOM 782 C C . PHE A 1 94 ? -2.492 2.180 -11.965 1.00 70.75 94 PHE A C 1
ATOM 784 O O . PHE A 1 94 ? -1.574 2.363 -12.763 1.00 70.75 94 PHE A O 1
ATOM 791 N N . VAL A 1 95 ? -3.689 1.730 -12.349 1.00 74.88 95 VAL A N 1
ATOM 792 C CA . VAL A 1 95 ? -4.001 1.374 -13.743 1.00 74.88 95 VAL A CA 1
ATOM 793 C C . VAL A 1 95 ? -3.864 2.587 -14.663 1.00 74.88 95 VAL A C 1
ATOM 795 O O . VAL A 1 95 ? -3.253 2.487 -15.724 1.00 74.88 95 VAL A O 1
ATOM 798 N N . SER A 1 96 ? -4.370 3.749 -14.244 1.00 72.00 96 SER A N 1
ATOM 799 C CA . SER A 1 96 ? -4.267 4.988 -15.027 1.00 72.00 96 SER A CA 1
ATOM 800 C C . SER A 1 96 ? -2.811 5.400 -15.231 1.00 72.00 96 SER A C 1
ATOM 802 O O . SER A 1 96 ? -2.414 5.767 -16.335 1.00 72.00 96 SER A O 1
ATOM 804 N N . PHE A 1 97 ? -1.994 5.285 -14.183 1.00 71.81 97 PHE A N 1
ATOM 805 C CA . PHE A 1 97 ? -0.570 5.577 -14.269 1.00 71.81 97 PHE A CA 1
ATOM 806 C C . PHE A 1 97 ? 0.144 4.613 -15.219 1.00 71.81 97 PHE A C 1
ATOM 808 O O . PHE A 1 97 ? 0.964 5.048 -16.018 1.00 71.81 97 PHE A O 1
ATOM 815 N N . LEU A 1 98 ? -0.205 3.325 -15.195 1.00 67.69 98 LEU A N 1
ATOM 816 C CA . LEU A 1 98 ? 0.367 2.307 -16.079 1.00 67.69 98 LEU A CA 1
ATOM 817 C C . LEU A 1 98 ? 0.040 2.582 -17.556 1.00 67.69 98 LEU A C 1
ATOM 819 O O . LEU A 1 98 ? 0.935 2.531 -18.400 1.00 67.69 98 LEU A O 1
ATOM 823 N N . ILE A 1 99 ? -1.210 2.951 -17.854 1.00 73.81 99 ILE A N 1
ATOM 824 C CA . ILE A 1 99 ? -1.654 3.319 -19.209 1.00 73.81 99 ILE A CA 1
ATOM 825 C C . ILE A 1 99 ? -0.902 4.549 -19.728 1.00 73.81 99 ILE A C 1
ATOM 827 O O . ILE A 1 99 ? -0.558 4.597 -20.906 1.00 73.81 99 ILE A O 1
ATOM 831 N N . LEU A 1 100 ? -0.629 5.533 -18.867 1.00 72.31 100 LEU A N 1
ATOM 832 C CA . LEU A 1 100 ? 0.093 6.748 -19.249 1.00 72.31 100 LEU A CA 1
ATOM 833 C C . LEU A 1 100 ? 1.605 6.531 -19.342 1.00 72.31 100 LEU A C 1
ATOM 835 O O . LEU A 1 100 ? 2.245 7.093 -20.226 1.00 72.31 100 LEU A O 1
ATOM 839 N N . TYR A 1 101 ? 2.178 5.715 -18.458 1.00 71.38 101 TYR A N 1
ATOM 840 C CA . TYR A 1 101 ? 3.620 5.517 -18.341 1.00 71.38 101 TYR A CA 1
ATOM 841 C C . TYR A 1 101 ? 4.223 4.837 -19.574 1.00 71.38 101 TYR A C 1
ATOM 843 O O . TYR A 1 101 ? 5.248 5.293 -20.078 1.00 71.38 101 TYR A O 1
ATOM 851 N N . ILE A 1 102 ? 3.575 3.786 -20.089 1.00 67.69 102 ILE A N 1
ATOM 852 C CA . ILE A 1 102 ? 4.046 3.021 -21.257 1.00 67.69 102 ILE A CA 1
ATOM 853 C C . ILE A 1 102 ? 4.304 3.927 -22.483 1.00 67.69 102 ILE A C 1
ATOM 855 O O . ILE A 1 102 ? 5.443 3.964 -22.961 1.00 67.69 102 ILE A O 1
ATOM 859 N N . PRO A 1 103 ? 3.316 4.690 -22.998 1.00 70.88 103 PRO A N 1
ATOM 860 C CA . PRO A 1 103 ? 3.521 5.534 -24.172 1.00 70.88 103 PRO A CA 1
ATOM 861 C C . PRO A 1 103 ? 4.471 6.704 -23.897 1.00 70.88 103 PRO A C 1
ATOM 863 O O . PRO A 1 103 ? 5.236 7.073 -24.788 1.00 70.88 103 PRO A O 1
ATOM 866 N N . LEU A 1 104 ? 4.474 7.262 -22.680 1.00 70.12 104 LEU A N 1
ATOM 867 C CA . LEU A 1 104 ? 5.399 8.334 -22.297 1.00 70.12 104 LEU A CA 1
ATOM 868 C C . LEU A 1 104 ? 6.855 7.878 -22.397 1.00 70.12 104 LEU A C 1
ATOM 870 O O . LEU A 1 104 ? 7.664 8.558 -23.025 1.00 70.12 104 LEU A O 1
ATOM 874 N N . ASN A 1 105 ? 7.178 6.711 -21.837 1.00 71.00 105 ASN A N 1
ATOM 875 C CA . ASN A 1 105 ? 8.544 6.191 -21.844 1.00 71.00 105 ASN A CA 1
ATOM 876 C C . ASN A 1 105 ? 9.016 5.837 -23.260 1.00 71.00 105 ASN A C 1
ATOM 878 O O . ASN A 1 105 ? 10.113 6.219 -23.667 1.00 71.00 105 ASN A O 1
ATOM 882 N N . LEU A 1 106 ? 8.155 5.183 -24.047 1.00 70.75 106 LEU A N 1
ATOM 883 C CA . LEU A 1 106 ? 8.422 4.891 -25.459 1.00 70.75 106 LEU A CA 1
ATOM 884 C C . LEU A 1 106 ? 8.648 6.171 -26.278 1.00 70.75 106 LEU A C 1
ATOM 886 O O . LEU A 1 106 ? 9.565 6.223 -27.099 1.00 70.75 106 LEU A O 1
ATOM 890 N N . SER A 1 107 ? 7.843 7.212 -26.049 1.00 72.25 107 SER A N 1
ATOM 891 C CA . SER A 1 107 ? 7.991 8.501 -26.732 1.00 72.25 107 SER A CA 1
ATOM 892 C C . SER A 1 107 ? 9.287 9.214 -26.343 1.00 72.25 107 SER A C 1
ATOM 894 O O . SER A 1 107 ? 9.962 9.766 -27.213 1.00 72.25 107 SER A O 1
ATOM 896 N N . PHE A 1 108 ? 9.656 9.193 -25.059 1.00 71.31 108 PHE A N 1
ATOM 897 C CA . PHE A 1 108 ? 10.912 9.774 -24.585 1.00 71.31 108 PHE A CA 1
ATOM 898 C C . PHE A 1 108 ? 12.125 9.069 -25.191 1.00 71.31 108 PHE A C 1
ATOM 900 O O . PHE A 1 108 ? 12.980 9.741 -25.769 1.00 71.31 108 PHE A O 1
ATOM 907 N N . MET A 1 109 ? 12.165 7.733 -25.144 1.00 70.12 109 MET A N 1
ATOM 908 C CA . MET A 1 109 ? 13.261 6.959 -25.735 1.00 70.12 109 MET A CA 1
ATOM 909 C C . MET A 1 109 ? 13.377 7.222 -27.237 1.00 70.12 109 MET A C 1
ATOM 911 O O . MET A 1 109 ? 14.444 7.602 -27.712 1.00 70.12 109 MET A O 1
ATOM 915 N N . ARG A 1 110 ? 12.270 7.147 -27.988 1.00 73.06 110 ARG A N 1
ATOM 916 C CA . ARG A 1 110 ? 12.282 7.461 -29.428 1.00 73.06 110 ARG A CA 1
ATOM 917 C C . ARG A 1 110 ? 12.773 8.875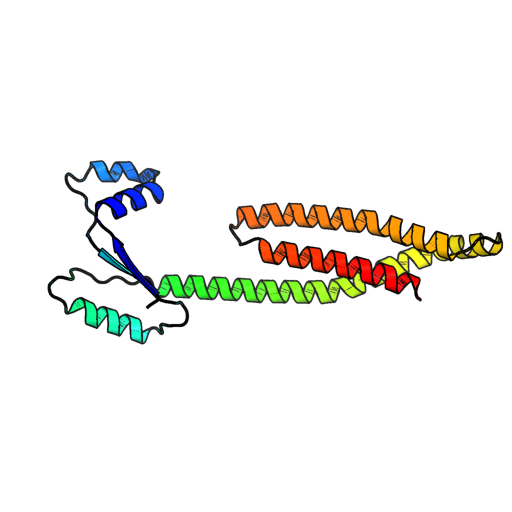 -29.721 1.00 73.06 110 ARG A C 1
ATOM 919 O O . ARG A 1 110 ? 13.539 9.062 -30.660 1.00 73.06 110 ARG A O 1
ATOM 926 N N . SER A 1 111 ? 12.358 9.869 -28.935 1.00 75.25 111 SER A N 1
ATOM 927 C CA . SER A 1 111 ? 12.808 11.254 -29.117 1.00 75.25 111 SER A CA 1
ATOM 928 C C . SER A 1 111 ? 14.309 11.416 -28.876 1.00 75.25 111 SER A C 1
ATOM 930 O O . SER A 1 111 ? 14.940 12.232 -29.548 1.00 75.25 111 SER A O 1
ATOM 932 N N . ILE A 1 112 ? 14.865 10.699 -27.902 1.00 74.44 112 ILE A N 1
ATOM 933 C CA . ILE A 1 112 ? 16.296 10.720 -27.599 1.00 74.44 112 ILE A CA 1
ATOM 934 C C . ILE A 1 112 ? 17.070 10.078 -28.758 1.00 74.44 112 ILE A C 1
ATOM 936 O O . ILE A 1 112 ? 17.939 10.721 -29.343 1.00 74.44 112 ILE A O 1
ATOM 940 N N . PHE A 1 113 ? 16.670 8.877 -29.181 1.00 75.25 113 PHE A N 1
ATOM 941 C CA . PHE A 1 113 ? 17.275 8.187 -30.324 1.00 75.25 113 PHE A CA 1
ATOM 942 C C . PHE A 1 113 ? 17.185 8.992 -31.625 1.00 75.25 113 PHE A C 1
ATOM 944 O O . PHE A 1 113 ? 18.144 9.042 -32.390 1.00 75.25 113 PHE A O 1
ATOM 951 N N . ALA A 1 114 ? 16.064 9.671 -31.872 1.00 78.94 114 ALA A N 1
ATOM 952 C CA . ALA A 1 114 ? 15.895 10.501 -33.061 1.00 78.94 114 ALA A CA 1
ATOM 953 C C . ALA A 1 114 ? 16.842 11.714 -33.087 1.00 78.94 114 ALA A C 1
ATOM 955 O O . ALA A 1 114 ? 17.298 12.096 -34.165 1.00 78.94 114 ALA A O 1
ATOM 956 N N . ARG A 1 115 ? 17.157 12.317 -31.929 1.00 78.56 115 ARG A N 1
ATOM 957 C CA . ARG A 1 115 ? 18.144 13.412 -31.850 1.00 78.56 115 ARG A CA 1
ATOM 958 C C . ARG A 1 115 ? 19.557 12.922 -32.126 1.00 78.56 115 ARG A C 1
ATOM 960 O O . ARG A 1 115 ? 20.302 13.594 -32.834 1.00 78.56 115 ARG A O 1
ATOM 967 N N . GLU A 1 116 ? 19.885 11.751 -31.601 1.00 80.06 116 GLU A N 1
ATOM 968 C CA . GLU A 1 116 ? 21.243 11.203 -31.622 1.00 80.06 116 GLU A CA 1
ATOM 969 C C . GLU A 1 116 ? 21.523 10.337 -32.852 1.00 80.06 116 GLU A C 1
ATOM 971 O O . GLU A 1 116 ? 22.663 9.951 -33.099 1.00 80.06 116 GLU A O 1
ATOM 976 N N . LYS A 1 117 ? 20.508 10.100 -33.695 1.00 79.81 117 LYS A N 1
ATOM 977 C CA . LYS A 1 117 ? 20.619 9.323 -34.935 1.00 79.81 117 LYS A CA 1
ATOM 978 C C . LYS A 1 117 ? 21.808 9.736 -35.802 1.00 79.81 117 LYS A C 1
ATOM 980 O O . LYS A 1 117 ? 22.504 8.880 -36.331 1.00 79.81 117 LYS A O 1
ATOM 985 N N . LYS A 1 118 ? 22.090 11.039 -35.889 1.00 80.19 118 LYS A N 1
ATOM 986 C CA . LYS A 1 118 ? 23.230 11.555 -36.661 1.00 80.19 118 LYS A CA 1
ATOM 987 C C . LYS A 1 118 ? 24.581 11.053 -36.147 1.00 80.19 118 LYS A C 1
ATOM 989 O O . LYS A 1 118 ? 25.478 10.863 -36.957 1.00 80.19 118 LYS A O 1
ATOM 994 N N . LEU A 1 119 ? 24.739 10.851 -34.836 1.00 79.62 119 LEU A N 1
ATOM 995 C CA . LEU A 1 119 ? 25.957 10.264 -34.272 1.00 79.62 119 LEU A CA 1
ATOM 996 C C . LEU A 1 119 ? 26.056 8.781 -34.621 1.00 79.62 119 LEU A C 1
ATOM 998 O O . LEU A 1 119 ? 27.133 8.323 -34.990 1.00 79.62 119 LEU A O 1
ATOM 1002 N N . PHE A 1 120 ? 24.940 8.051 -34.550 1.00 80.81 120 PHE A N 1
ATOM 1003 C CA . PHE A 1 120 ? 24.904 6.636 -34.916 1.00 80.81 120 PHE A CA 1
ATOM 1004 C C . PHE A 1 120 ? 25.264 6.421 -36.393 1.00 80.81 120 PHE A C 1
ATOM 1006 O O . PHE A 1 120 ? 26.128 5.597 -36.687 1.00 80.81 120 PHE A O 1
ATOM 1013 N N . ASP A 1 121 ? 24.682 7.217 -37.295 1.00 80.94 121 ASP A N 1
ATOM 1014 C CA . ASP A 1 121 ? 24.976 7.163 -38.732 1.00 80.94 121 ASP A CA 1
ATOM 1015 C C . ASP A 1 121 ? 26.460 7.509 -39.002 1.00 80.94 121 ASP A C 1
ATOM 1017 O O . ASP A 1 121 ? 27.120 6.884 -39.829 1.00 80.94 121 ASP A O 1
ATOM 1021 N N . LEU A 1 122 ? 27.031 8.477 -38.273 1.00 81.19 122 LEU A N 1
ATOM 1022 C CA . LEU A 1 122 ? 28.425 8.908 -38.441 1.00 81.19 122 LEU A CA 1
ATOM 1023 C C . LEU A 1 122 ? 29.438 7.849 -37.976 1.00 81.19 122 LEU A C 1
ATOM 1025 O O . LEU A 1 122 ? 30.475 7.674 -38.611 1.00 81.19 122 LEU A O 1
ATOM 1029 N N . VAL A 1 123 ? 29.135 7.118 -36.901 1.00 81.94 123 VAL A N 1
ATOM 1030 C CA . VAL A 1 123 ? 29.953 5.992 -36.412 1.00 81.94 123 VAL A CA 1
ATOM 1031 C C . VAL A 1 123 ? 29.964 4.840 -37.422 1.00 81.94 123 VAL A C 1
ATOM 1033 O O . VAL A 1 123 ? 31.023 4.265 -37.678 1.00 81.94 123 VAL A O 1
ATOM 1036 N N . GLU A 1 124 ? 28.822 4.567 -38.055 1.00 81.88 124 GLU A N 1
ATOM 1037 C CA . GLU A 1 124 ? 28.710 3.575 -39.129 1.00 81.88 124 GLU A CA 1
ATOM 1038 C C . GLU A 1 124 ? 29.531 3.983 -40.365 1.00 81.88 124 GLU A C 1
ATOM 1040 O O . GLU A 1 124 ? 30.291 3.173 -40.897 1.00 81.88 124 GLU A O 1
ATOM 1045 N N . TYR A 1 125 ? 29.490 5.261 -40.764 1.00 85.44 125 TYR A N 1
ATOM 1046 C CA . TYR A 1 125 ? 30.335 5.785 -41.848 1.00 85.44 125 TYR A CA 1
ATOM 1047 C C . TYR A 1 125 ? 31.841 5.691 -41.564 1.00 85.44 125 TYR A C 1
ATOM 1049 O O . TYR A 1 125 ? 32.635 5.591 -42.498 1.00 85.44 125 TYR A O 1
ATOM 1057 N N . LEU A 1 126 ? 32.244 5.710 -40.292 1.00 85.88 126 LEU A N 1
ATOM 1058 C CA . LEU A 1 126 ? 33.636 5.533 -39.870 1.00 85.88 126 LEU A CA 1
ATOM 1059 C C . LEU A 1 126 ? 34.060 4.052 -39.785 1.00 85.88 126 LEU A C 1
ATOM 1061 O O . LEU A 1 126 ? 35.200 3.774 -39.414 1.00 85.88 126 LEU A O 1
ATOM 1065 N N . GLY A 1 127 ? 33.176 3.111 -40.139 1.00 84.00 127 GLY A N 1
ATOM 1066 C CA . GLY A 1 127 ? 33.450 1.670 -40.152 1.00 84.00 127 GLY A CA 1
ATOM 1067 C C . GLY A 1 127 ? 33.304 0.982 -38.793 1.00 84.00 127 GLY A C 1
ATOM 1068 O O . GLY A 1 127 ? 33.721 -0.166 -38.646 1.00 84.00 127 GLY A O 1
ATOM 1069 N N . TYR A 1 128 ? 32.732 1.665 -37.799 1.00 82.81 128 TYR A N 1
ATOM 1070 C CA . TYR A 1 128 ? 32.508 1.117 -36.463 1.00 82.81 128 TYR A CA 1
ATOM 1071 C C . TYR A 1 128 ? 31.092 0.552 -36.317 1.00 82.81 128 TYR A C 1
ATOM 1073 O O . TYR A 1 128 ? 30.141 0.993 -36.960 1.00 82.81 128 TYR A O 1
ATOM 1081 N N . GLU A 1 129 ? 30.938 -0.427 -35.426 1.00 81.88 129 GLU A N 1
ATOM 1082 C CA . GLU A 1 129 ? 29.657 -1.088 -35.187 1.00 81.88 129 GLU A CA 1
ATOM 1083 C C . GLU A 1 129 ? 28.682 -0.179 -34.415 1.00 81.88 129 GLU A C 1
ATOM 1085 O O . GLU A 1 129 ? 28.876 0.129 -33.237 1.00 81.88 129 GLU A O 1
ATOM 1090 N N . LYS A 1 130 ? 27.580 0.203 -35.073 1.00 79.88 130 LYS A N 1
ATOM 1091 C CA . LYS A 1 130 ? 26.503 1.048 -34.524 1.00 79.88 130 LYS A CA 1
ATOM 1092 C C . LYS A 1 130 ? 25.888 0.498 -33.229 1.00 79.88 130 LYS A C 1
ATOM 1094 O O . LYS A 1 130 ? 25.588 1.252 -32.302 1.00 79.88 130 LYS A O 1
ATOM 1099 N N . ARG A 1 131 ? 25.752 -0.828 -33.141 1.00 77.81 131 ARG A N 1
ATOM 1100 C CA . ARG A 1 131 ? 25.023 -1.535 -32.076 1.00 77.81 131 ARG A CA 1
ATOM 1101 C C . ARG A 1 131 ? 25.636 -1.335 -30.686 1.00 77.81 131 ARG A C 1
ATOM 1103 O O . ARG A 1 131 ? 24.914 -1.188 -29.702 1.00 77.81 131 ARG A O 1
ATOM 1110 N N . GLY A 1 132 ? 26.966 -1.263 -30.596 1.00 78.62 132 GLY A N 1
ATOM 1111 C CA . GLY A 1 132 ? 27.662 -0.994 -29.332 1.00 78.62 132 GLY A CA 1
ATOM 1112 C C . GLY A 1 132 ? 27.390 0.415 -28.789 1.00 78.62 132 GLY A C 1
ATOM 1113 O O . GLY A 1 132 ? 27.271 0.609 -27.574 1.00 78.62 132 GLY A O 1
ATOM 1114 N N . LEU A 1 133 ? 27.224 1.393 -29.685 1.00 78.06 133 LEU A N 1
ATOM 1115 C CA . LEU A 1 133 ? 26.892 2.769 -29.316 1.00 78.06 133 LEU A CA 1
ATOM 1116 C C . LEU A 1 133 ? 25.441 2.878 -28.831 1.00 78.06 133 LEU A C 1
ATOM 1118 O O . LEU A 1 133 ? 25.186 3.514 -27.812 1.00 78.06 133 LEU A O 1
ATOM 1122 N N . GLU A 1 134 ? 24.509 2.215 -29.521 1.00 77.00 134 GLU A N 1
ATOM 1123 C CA . GLU A 1 134 ? 23.087 2.176 -29.154 1.00 77.00 134 GLU A CA 1
ATOM 1124 C C . GLU A 1 134 ? 22.883 1.583 -27.757 1.00 77.00 134 GLU A C 1
ATOM 1126 O O . GLU A 1 134 ? 22.215 2.195 -26.924 1.00 77.00 134 GLU A O 1
ATOM 1131 N N . ILE A 1 135 ? 23.526 0.448 -27.454 1.00 78.25 135 ILE A N 1
ATOM 1132 C CA . ILE A 1 135 ? 23.466 -0.183 -26.124 1.00 78.25 135 ILE A CA 1
ATOM 1133 C C . ILE A 1 135 ? 24.001 0.767 -25.051 1.00 78.25 135 ILE A C 1
ATOM 1135 O O . ILE A 1 135 ? 23.367 0.953 -24.011 1.00 78.25 135 ILE A O 1
ATOM 1139 N N . THR A 1 136 ? 25.146 1.403 -25.308 1.00 78.25 136 THR A N 1
ATOM 1140 C CA . THR A 1 136 ? 25.748 2.360 -24.370 1.00 78.25 136 THR A CA 1
ATOM 1141 C C . THR A 1 136 ? 24.803 3.532 -24.105 1.00 78.25 136 THR A C 1
ATOM 1143 O O . THR A 1 136 ? 24.651 3.960 -22.959 1.00 78.25 136 THR A O 1
ATOM 1146 N N . PHE A 1 137 ? 24.110 4.006 -25.141 1.00 76.25 137 PHE A N 1
ATOM 1147 C CA . PHE A 1 137 ? 23.132 5.083 -25.035 1.00 76.25 137 PHE A CA 1
ATOM 1148 C C . PHE A 1 137 ? 21.896 4.670 -24.221 1.00 76.25 137 PHE A C 1
ATOM 1150 O O . PHE A 1 137 ? 21.452 5.411 -23.338 1.00 76.25 137 PHE A O 1
ATOM 1157 N N . VAL A 1 138 ? 21.374 3.459 -24.444 1.00 73.69 138 VAL A N 1
ATOM 1158 C CA . VAL A 1 138 ? 20.279 2.899 -23.635 1.00 73.69 138 VAL A CA 1
ATOM 1159 C C . VAL A 1 138 ? 20.687 2.796 -22.174 1.00 73.69 138 VAL A C 1
ATOM 1161 O O . VAL A 1 138 ? 19.967 3.291 -21.309 1.00 73.69 138 VAL A O 1
ATOM 1164 N N . VAL A 1 139 ? 21.857 2.229 -21.881 1.00 74.31 139 VAL A N 1
ATOM 1165 C CA . VAL A 1 139 ? 22.349 2.089 -20.503 1.00 74.31 139 VAL A CA 1
ATOM 1166 C C . VAL A 1 139 ? 22.531 3.459 -19.844 1.00 74.31 139 VAL A C 1
ATOM 1168 O O . VAL A 1 139 ? 22.068 3.665 -18.722 1.00 74.31 139 VAL A O 1
ATOM 1171 N N . ALA A 1 140 ? 23.128 4.423 -20.550 1.00 73.75 140 ALA A N 1
ATOM 1172 C CA . ALA A 1 140 ? 23.314 5.782 -20.046 1.00 73.75 140 ALA A CA 1
ATOM 1173 C C . ALA A 1 140 ? 21.980 6.490 -19.758 1.00 73.75 140 ALA A C 1
ATOM 1175 O O . ALA A 1 140 ? 21.857 7.176 -18.744 1.00 73.75 140 ALA A O 1
ATOM 1176 N N . SER A 1 141 ? 20.964 6.290 -20.603 1.00 70.06 141 SER A N 1
ATOM 1177 C CA . SER A 1 141 ? 19.618 6.850 -20.405 1.00 70.06 141 SER A CA 1
ATOM 1178 C C . SER A 1 141 ? 18.801 6.125 -19.323 1.00 70.06 141 SER A C 1
ATOM 1180 O O . SER A 1 141 ? 17.961 6.742 -18.663 1.00 70.06 141 SER A O 1
ATOM 1182 N N . ALA A 1 142 ? 19.087 4.845 -19.063 1.00 71.75 142 ALA A N 1
ATOM 1183 C CA . ALA A 1 142 ? 18.438 4.066 -18.014 1.00 71.75 142 ALA A CA 1
ATOM 1184 C C . ALA A 1 142 ? 18.872 4.498 -16.601 1.00 71.75 142 ALA A C 1
ATOM 1186 O O . ALA A 1 142 ? 18.052 4.484 -15.681 1.00 71.75 142 ALA A O 1
ATOM 1187 N N . ILE A 1 143 ? 20.128 4.925 -16.417 1.00 71.94 143 ILE A N 1
ATOM 1188 C CA . ILE A 1 143 ? 20.678 5.317 -15.105 1.00 71.94 143 ILE A CA 1
ATOM 1189 C C . ILE A 1 143 ? 19.876 6.461 -14.439 1.00 71.94 143 ILE A C 1
ATOM 1191 O O . ILE A 1 143 ? 19.437 6.281 -13.297 1.00 71.94 143 ILE A O 1
ATOM 1195 N N . PRO A 1 144 ? 19.611 7.608 -15.102 1.00 68.81 144 PRO A N 1
ATOM 1196 C CA . PRO A 1 144 ? 18.777 8.674 -14.545 1.00 68.81 144 PRO A CA 1
ATOM 1197 C C . PRO A 1 144 ? 17.374 8.202 -14.156 1.00 68.81 144 PRO A C 1
ATOM 1199 O O . PRO A 1 144 ? 16.847 8.602 -13.121 1.00 68.81 144 PRO A O 1
ATOM 1202 N N . LEU A 1 145 ? 16.768 7.327 -14.958 1.00 68.06 145 LEU A N 1
ATOM 1203 C CA . LEU A 1 145 ? 15.421 6.819 -14.703 1.00 68.06 145 LEU A CA 1
ATOM 1204 C C . LEU A 1 145 ? 15.376 5.876 -13.489 1.00 68.06 145 LEU A C 1
ATOM 1206 O O . LEU A 1 145 ? 14.438 5.927 -12.689 1.00 68.06 145 LEU A O 1
ATOM 1210 N N . VAL A 1 146 ? 16.411 5.050 -13.309 1.00 71.69 146 VAL A N 1
ATOM 1211 C CA . VAL A 1 146 ? 16.579 4.228 -12.101 1.00 71.69 146 VAL A CA 1
ATOM 1212 C C . VAL A 1 146 ? 16.730 5.124 -10.868 1.00 71.69 146 VAL A C 1
ATOM 1214 O O . VAL A 1 146 ? 16.061 4.896 -9.860 1.00 71.69 146 VAL A O 1
ATOM 1217 N N . LEU A 1 147 ? 17.530 6.192 -10.955 1.00 72.88 147 LEU A N 1
ATOM 1218 C CA . LEU A 1 147 ? 17.680 7.169 -9.869 1.00 72.88 147 LEU A CA 1
ATOM 1219 C C . LEU A 1 147 ? 16.354 7.855 -9.513 1.00 72.88 147 LEU A C 1
ATOM 1221 O O . LEU A 1 147 ? 16.001 7.932 -8.335 1.00 72.88 147 LEU A O 1
ATOM 1225 N N . VAL A 1 148 ? 15.582 8.295 -10.509 1.00 71.19 148 VAL A N 1
ATOM 1226 C CA . VAL A 1 148 ? 14.247 8.879 -10.291 1.00 71.19 148 VAL A CA 1
ATOM 1227 C C . VAL A 1 148 ? 13.313 7.877 -9.609 1.00 71.19 148 VAL A C 1
ATOM 1229 O O . VAL A 1 148 ? 12.591 8.243 -8.681 1.00 71.19 148 VAL A O 1
ATOM 1232 N N . SER A 1 149 ? 13.375 6.601 -9.990 1.00 70.88 149 SER A N 1
ATOM 1233 C CA . SER A 1 149 ? 12.582 5.538 -9.359 1.00 70.88 149 SER A CA 1
ATOM 1234 C C . SER A 1 149 ? 12.927 5.361 -7.874 1.00 70.88 149 SER A C 1
ATOM 1236 O O . SER A 1 149 ? 12.025 5.221 -7.045 1.00 70.88 149 SER A O 1
ATOM 1238 N N . PHE A 1 150 ? 14.211 5.445 -7.504 1.00 75.88 150 PHE A N 1
ATOM 1239 C CA . PHE A 1 150 ? 14.639 5.431 -6.098 1.00 75.88 150 PHE A CA 1
ATOM 1240 C C . PHE A 1 150 ? 14.161 6.661 -5.316 1.00 75.88 150 PHE A C 1
ATOM 1242 O O . PHE A 1 150 ? 13.743 6.526 -4.164 1.00 75.88 150 PHE A O 1
ATOM 1249 N N . ILE A 1 151 ? 14.176 7.848 -5.927 1.00 75.81 151 ILE A N 1
ATOM 1250 C CA . ILE A 1 151 ? 13.669 9.077 -5.295 1.00 75.81 151 ILE A CA 1
ATOM 1251 C C . ILE A 1 151 ? 12.164 8.953 -5.031 1.00 75.81 151 ILE A C 1
ATOM 1253 O O . ILE A 1 151 ? 11.704 9.228 -3.921 1.00 75.81 151 ILE A O 1
ATOM 1257 N N . ILE A 1 152 ? 11.399 8.473 -6.014 1.00 72.94 152 ILE A N 1
ATOM 1258 C CA . ILE A 1 152 ? 9.960 8.222 -5.867 1.00 72.94 152 ILE A CA 1
ATOM 1259 C C . ILE A 1 152 ? 9.709 7.204 -4.748 1.00 72.94 152 ILE A C 1
ATOM 1261 O O . ILE A 1 152 ? 8.849 7.440 -3.898 1.00 72.94 152 ILE A O 1
ATOM 1265 N N . LEU A 1 153 ? 10.488 6.117 -4.690 1.00 72.81 153 LEU A N 1
ATOM 1266 C CA . LEU A 1 153 ? 10.400 5.124 -3.616 1.00 72.81 153 LEU A CA 1
ATOM 1267 C C . LEU A 1 153 ? 10.609 5.768 -2.239 1.00 72.81 153 LEU A C 1
ATOM 1269 O O . LEU A 1 153 ? 9.837 5.500 -1.319 1.00 72.81 153 LEU A O 1
ATOM 1273 N N . ALA A 1 154 ? 11.624 6.620 -2.091 1.00 75.00 154 ALA A N 1
ATOM 1274 C CA . ALA A 1 154 ? 11.919 7.296 -0.830 1.00 75.00 154 ALA A CA 1
ATOM 1275 C C . ALA A 1 154 ? 10.773 8.226 -0.393 1.00 75.00 154 ALA A C 1
ATOM 1277 O O . ALA A 1 154 ? 10.339 8.161 0.761 1.00 75.00 154 ALA A O 1
ATOM 1278 N N . VAL A 1 155 ? 10.235 9.025 -1.321 1.00 75.06 155 VAL A N 1
ATOM 1279 C CA . VAL A 1 155 ? 9.112 9.941 -1.061 1.00 75.06 155 VAL A CA 1
ATOM 1280 C C . VAL A 1 155 ? 7.859 9.168 -0.659 1.00 75.06 155 VAL A C 1
ATOM 1282 O O . VAL A 1 155 ? 7.256 9.457 0.376 1.00 75.06 155 VAL A O 1
ATOM 1285 N N . PHE A 1 156 ? 7.489 8.139 -1.424 1.00 71.38 156 PHE A N 1
ATOM 1286 C CA . PHE A 1 156 ? 6.345 7.303 -1.075 1.00 71.38 156 PHE A CA 1
ATOM 1287 C C . PHE A 1 156 ? 6.552 6.627 0.283 1.00 71.38 156 PHE A C 1
ATOM 1289 O O . PHE A 1 156 ? 5.616 6.616 1.087 1.00 71.38 156 PHE A O 1
ATOM 1296 N N . ASN A 1 157 ? 7.754 6.095 0.565 1.00 72.69 157 ASN A N 1
ATOM 1297 C CA . ASN A 1 157 ? 8.103 5.475 1.855 1.00 72.69 157 ASN A CA 1
ATOM 1298 C C . ASN A 1 157 ? 7.799 6.402 3.027 1.00 72.69 157 ASN A C 1
ATOM 1300 O O . ASN A 1 157 ? 7.185 6.004 4.018 1.00 72.69 157 ASN A O 1
ATOM 1304 N N . GLN A 1 158 ? 8.166 7.667 2.885 1.00 74.06 158 GLN A N 1
ATOM 1305 C CA . GLN A 1 158 ? 7.907 8.677 3.896 1.00 74.06 158 GLN A CA 1
ATOM 1306 C C . GLN A 1 158 ? 6.406 8.969 4.052 1.00 74.06 158 GLN A C 1
ATOM 1308 O O . GLN A 1 158 ? 5.909 9.018 5.180 1.00 74.06 158 GLN A O 1
ATOM 1313 N N . ILE A 1 159 ? 5.665 9.067 2.943 1.00 69.56 159 ILE A N 1
ATOM 1314 C CA . ILE A 1 159 ? 4.215 9.316 2.951 1.00 69.56 159 ILE A CA 1
ATOM 1315 C C . ILE A 1 159 ? 3.450 8.174 3.625 1.00 69.56 159 ILE A C 1
ATOM 1317 O O . ILE A 1 159 ? 2.629 8.426 4.505 1.00 69.56 159 ILE A O 1
ATOM 1321 N N . ALA A 1 160 ? 3.696 6.912 3.265 1.00 70.00 160 ALA A N 1
ATOM 1322 C CA . ALA A 1 160 ? 2.913 5.831 3.869 1.00 70.00 160 ALA A CA 1
ATOM 1323 C C . ALA A 1 160 ? 3.390 5.428 5.278 1.00 70.00 160 ALA A C 1
ATOM 1325 O O . ALA A 1 160 ? 2.570 4.917 6.041 1.00 70.00 160 ALA A O 1
ATOM 1326 N N . LYS A 1 161 ? 4.620 5.781 5.695 1.00 71.69 161 LYS A N 1
ATOM 1327 C CA . LYS A 1 161 ? 4.978 5.832 7.130 1.00 71.69 161 LYS A CA 1
ATOM 1328 C C . LYS A 1 161 ? 4.125 6.855 7.882 1.00 71.69 161 LYS A C 1
ATOM 1330 O O . LYS A 1 161 ? 3.584 6.530 8.932 1.00 71.69 161 LYS A O 1
ATOM 1335 N N . MET A 1 162 ? 3.957 8.059 7.331 1.00 70.38 162 MET A N 1
ATOM 1336 C CA . MET A 1 162 ? 3.107 9.098 7.924 1.00 70.38 162 MET A CA 1
ATOM 1337 C C . MET A 1 162 ? 1.633 8.659 8.007 1.00 70.38 162 MET A C 1
ATOM 1339 O O . MET A 1 162 ? 0.963 8.916 9.005 1.00 70.38 162 MET A O 1
ATOM 1343 N N . LEU A 1 163 ? 1.140 7.938 6.997 1.00 69.75 163 LEU A N 1
ATOM 1344 C CA . LEU A 1 163 ? -0.253 7.479 6.919 1.00 69.75 163 LEU A CA 1
ATOM 1345 C C . LEU A 1 163 ? -0.523 6.104 7.564 1.00 69.75 163 LEU A C 1
ATOM 1347 O O . LEU A 1 163 ? -1.668 5.661 7.551 1.00 69.75 163 LEU A O 1
ATOM 1351 N N . HIS A 1 164 ? 0.486 5.427 8.128 1.00 72.44 164 HIS A N 1
ATOM 1352 C CA . HIS A 1 164 ? 0.366 4.078 8.713 1.00 72.44 164 HIS A CA 1
ATOM 1353 C C . HIS A 1 164 ? -0.255 3.031 7.760 1.00 72.44 164 HIS A C 1
ATOM 1355 O O . HIS A 1 164 ? -0.949 2.104 8.185 1.00 72.44 164 HIS A O 1
ATOM 1361 N N . ILE A 1 165 ? -0.018 3.169 6.452 1.00 68.62 165 ILE A N 1
ATOM 1362 C CA . ILE A 1 165 ? -0.549 2.255 5.430 1.00 68.62 165 ILE A CA 1
ATOM 1363 C C . ILE A 1 165 ? 0.464 1.120 5.211 1.00 68.62 165 ILE A C 1
ATOM 1365 O O . ILE A 1 165 ? 1.664 1.391 5.113 1.00 68.62 165 ILE A O 1
ATOM 1369 N N . PRO A 1 166 ? 0.029 -0.153 5.104 1.00 64.75 166 PRO A N 1
ATOM 1370 C CA . PRO A 1 166 ? 0.933 -1.262 4.814 1.00 64.75 166 PRO A CA 1
ATOM 1371 C C . PRO A 1 166 ? 1.655 -1.045 3.477 1.00 64.75 166 PRO A C 1
ATOM 1373 O O . PRO A 1 166 ? 1.032 -0.928 2.425 1.00 64.75 166 PRO A O 1
ATOM 1376 N N . PHE A 1 167 ? 2.987 -1.005 3.545 1.00 63.66 167 PHE A N 1
ATOM 1377 C CA . PHE A 1 167 ? 3.875 -0.509 2.488 1.00 63.66 167 PHE A CA 1
ATOM 1378 C C . PHE A 1 167 ? 4.178 -1.524 1.365 1.00 63.66 167 PHE A C 1
ATOM 1380 O O . PHE A 1 167 ? 4.694 -1.177 0.304 1.00 63.66 167 PHE A O 1
ATOM 1387 N N . TYR A 1 168 ? 3.842 -2.795 1.585 1.00 62.03 168 TYR A N 1
ATOM 1388 C CA . TYR A 1 168 ? 4.154 -3.911 0.685 1.00 62.03 168 TYR A CA 1
ATOM 1389 C C . TYR A 1 168 ? 3.638 -3.762 -0.768 1.00 62.03 168 TYR A C 1
ATOM 1391 O O . TYR A 1 168 ? 4.397 -4.067 -1.690 1.00 62.03 168 TYR A O 1
ATOM 1399 N N . PRO A 1 169 ? 2.418 -3.240 -1.028 1.00 64.00 169 PRO A N 1
ATOM 1400 C CA . PRO A 1 169 ? 1.914 -3.084 -2.395 1.00 64.00 169 PRO A CA 1
ATOM 1401 C C . PRO A 1 169 ? 2.729 -2.079 -3.217 1.00 64.00 169 PRO A C 1
ATOM 1403 O O . PRO A 1 169 ? 2.873 -2.242 -4.422 1.00 64.00 169 PRO A O 1
ATOM 1406 N N . VAL A 1 170 ? 3.285 -1.052 -2.566 1.00 64.56 170 VAL A N 1
ATOM 1407 C CA . VAL A 1 170 ? 4.024 0.036 -3.225 1.00 64.56 170 VAL A CA 1
ATOM 1408 C C . VAL A 1 170 ? 5.390 -0.446 -3.721 1.00 64.56 170 VAL A C 1
ATOM 1410 O O . VAL A 1 170 ? 5.820 -0.071 -4.808 1.00 64.56 170 VAL A O 1
ATOM 1413 N N . TYR A 1 171 ? 6.055 -1.323 -2.962 1.00 65.94 171 TYR A N 1
ATOM 1414 C CA . TYR A 1 171 ? 7.347 -1.893 -3.354 1.00 65.94 171 TYR A CA 1
ATOM 1415 C C . TYR A 1 171 ? 7.224 -2.826 -4.566 1.00 65.94 171 TYR A C 1
ATOM 1417 O O . TYR A 1 171 ? 8.001 -2.716 -5.511 1.00 65.94 171 TYR A O 1
ATOM 1425 N N . LEU A 1 172 ? 6.206 -3.696 -4.570 1.00 65.50 172 LEU A N 1
ATOM 1426 C CA . LEU A 1 172 ? 5.892 -4.571 -5.708 1.00 65.50 172 LEU A CA 1
ATOM 1427 C C . LEU A 1 172 ? 5.614 -3.774 -6.984 1.00 65.50 172 LEU A C 1
ATOM 1429 O O . LEU A 1 172 ? 6.079 -4.131 -8.062 1.00 65.50 172 LEU A O 1
ATOM 1433 N N . LEU A 1 173 ? 4.886 -2.674 -6.839 1.00 65.62 173 LEU A N 1
ATOM 1434 C CA . LEU A 1 173 ? 4.498 -1.781 -7.920 1.00 65.62 173 LEU A CA 1
ATOM 1435 C C . LEU A 1 173 ? 5.715 -1.060 -8.527 1.00 65.62 173 LEU A C 1
ATOM 1437 O O . LEU A 1 173 ? 5.835 -0.977 -9.746 1.00 65.62 173 LEU A O 1
ATOM 1441 N N . LEU A 1 174 ? 6.673 -0.637 -7.700 1.00 66.38 174 LEU A N 1
ATOM 1442 C CA . LEU A 1 174 ? 7.941 -0.050 -8.153 1.00 66.38 174 LEU A CA 1
ATOM 1443 C C . LEU A 1 174 ? 8.899 -1.065 -8.790 1.00 66.38 174 LEU A C 1
ATOM 1445 O O . LEU A 1 174 ? 9.496 -0.762 -9.822 1.00 66.38 174 LEU A O 1
ATOM 1449 N N . LEU A 1 175 ? 9.018 -2.271 -8.228 1.00 67.50 175 LEU A N 1
ATOM 1450 C CA . LEU A 1 175 ? 9.775 -3.366 -8.851 1.00 67.50 175 LEU A CA 1
ATOM 1451 C C . LEU A 1 175 ? 9.211 -3.720 -10.227 1.00 67.50 175 LEU A C 1
ATOM 1453 O O . LEU A 1 175 ? 9.965 -3.910 -11.180 1.00 67.50 175 LEU A O 1
ATOM 1457 N N . PHE A 1 176 ? 7.884 -3.764 -10.335 1.00 68.94 176 PHE A N 1
ATOM 1458 C CA . PHE A 1 176 ? 7.200 -3.991 -11.597 1.00 68.94 176 PHE A CA 1
ATOM 1459 C C . PHE A 1 176 ? 7.500 -2.882 -12.616 1.00 68.94 176 PHE A C 1
ATOM 1461 O O . PHE A 1 176 ? 7.781 -3.194 -13.770 1.00 68.94 176 PHE A O 1
ATOM 1468 N N . PHE A 1 177 ? 7.534 -1.610 -12.200 1.00 68.56 177 PHE A N 1
ATOM 1469 C CA . PHE A 1 177 ? 7.915 -0.502 -13.086 1.00 68.56 177 PHE A CA 1
ATOM 1470 C C . PHE A 1 177 ? 9.370 -0.570 -13.553 1.00 68.56 177 PHE A C 1
ATOM 1472 O O . PHE A 1 177 ? 9.622 -0.399 -14.744 1.00 68.56 177 PHE A O 1
ATOM 1479 N N . LEU A 1 178 ? 10.316 -0.872 -12.660 1.00 69.38 178 LEU A N 1
ATOM 1480 C CA . LEU A 1 178 ? 11.722 -1.070 -13.033 1.00 69.38 178 LEU A CA 1
ATOM 1481 C C . LEU A 1 178 ? 11.885 -2.213 -14.047 1.00 69.38 178 LEU A C 1
ATOM 1483 O O . LEU A 1 178 ? 12.643 -2.083 -15.008 1.00 69.38 178 LEU A O 1
ATOM 1487 N N . LEU A 1 179 ? 11.137 -3.305 -13.869 1.00 71.50 179 LEU A N 1
ATOM 1488 C CA . LEU A 1 179 ? 11.121 -4.435 -14.797 1.00 71.50 179 LEU A CA 1
ATOM 1489 C C . LEU A 1 179 ? 10.536 -4.044 -16.162 1.00 71.50 179 LEU A C 1
ATOM 1491 O O . LEU A 1 179 ? 11.129 -4.349 -17.194 1.00 71.50 179 LEU A O 1
ATOM 1495 N N . LEU A 1 180 ? 9.422 -3.311 -16.179 1.00 67.50 180 LEU A N 1
ATOM 1496 C CA . LEU A 1 180 ? 8.809 -2.783 -17.402 1.00 67.50 180 LEU A CA 1
ATOM 1497 C C . LEU A 1 180 ? 9.762 -1.857 -18.165 1.00 67.50 180 LEU A C 1
ATOM 1499 O O . LEU A 1 180 ? 9.842 -1.903 -19.390 1.00 67.50 180 LEU A O 1
ATOM 1503 N N . GLN A 1 181 ? 10.515 -1.041 -17.435 1.00 67.25 181 GLN A N 1
ATOM 1504 C CA . GLN A 1 181 ? 11.480 -0.121 -18.014 1.00 67.25 181 GLN A CA 1
ATOM 1505 C C . GLN A 1 181 ? 12.680 -0.859 -18.627 1.00 67.25 181 GLN A C 1
ATOM 1507 O O . GLN A 1 181 ? 13.131 -0.491 -19.713 1.00 67.25 181 GLN A O 1
ATOM 1512 N N . LEU A 1 182 ? 13.163 -1.923 -17.976 1.00 66.88 182 LEU A N 1
ATOM 1513 C CA . LEU A 1 182 ? 14.185 -2.819 -18.530 1.00 66.88 182 LEU A CA 1
ATOM 1514 C C . LEU A 1 182 ? 13.699 -3.489 -19.820 1.00 66.88 182 LEU A C 1
ATOM 1516 O O . LEU A 1 182 ? 14.412 -3.456 -20.819 1.00 66.88 182 LEU A O 1
ATOM 1520 N N . ILE A 1 183 ? 12.472 -4.019 -19.830 1.00 67.44 183 ILE A N 1
ATOM 1521 C CA . ILE A 1 183 ? 11.884 -4.664 -21.015 1.00 67.44 183 ILE A CA 1
ATOM 1522 C C . ILE A 1 183 ? 11.783 -3.683 -22.188 1.00 67.44 183 ILE A C 1
ATOM 1524 O O . ILE A 1 183 ? 12.202 -4.009 -23.294 1.00 67.44 183 ILE A O 1
ATOM 1528 N N . PHE A 1 184 ? 11.287 -2.463 -21.965 1.00 65.19 184 PHE A N 1
ATOM 1529 C CA . PHE A 1 184 ? 11.181 -1.482 -23.051 1.00 65.19 184 PHE A CA 1
ATOM 1530 C C . PHE A 1 184 ? 12.524 -0.952 -23.538 1.00 65.19 184 PHE A C 1
ATOM 1532 O O . PHE A 1 184 ? 12.653 -0.614 -24.710 1.00 65.19 184 PHE A O 1
ATOM 1539 N N . SER A 1 185 ? 13.522 -0.889 -22.661 1.00 63.91 185 SER A N 1
ATOM 1540 C CA . SER A 1 185 ? 14.883 -0.525 -23.055 1.00 63.91 185 SER A CA 1
ATOM 1541 C C . SER A 1 185 ? 15.473 -1.557 -24.024 1.00 63.91 185 SER A C 1
ATOM 1543 O O . SER A 1 185 ? 16.185 -1.183 -24.951 1.00 63.91 185 SER A O 1
ATOM 1545 N N . VAL A 1 186 ? 15.127 -2.838 -23.849 1.00 64.38 186 VAL A N 1
ATOM 1546 C CA . VAL A 1 186 ? 15.512 -3.931 -24.756 1.00 64.38 186 VAL A CA 1
ATOM 1547 C C . VAL A 1 186 ? 14.703 -3.897 -26.059 1.00 64.38 186 VAL A C 1
ATOM 1549 O O . VAL A 1 186 ? 15.293 -3.984 -27.129 1.00 64.38 186 VAL A O 1
ATOM 1552 N N . ASP A 1 187 ? 13.385 -3.679 -26.003 1.00 61.38 187 ASP A N 1
ATOM 1553 C CA . ASP A 1 187 ? 12.518 -3.653 -27.202 1.00 61.38 187 ASP A CA 1
ATOM 1554 C C . ASP A 1 187 ? 12.840 -2.486 -28.164 1.00 61.38 187 ASP A C 1
ATOM 1556 O O . ASP A 1 187 ? 12.565 -2.554 -29.360 1.00 61.38 187 ASP A O 1
ATOM 1560 N N . VAL A 1 188 ? 13.443 -1.401 -27.661 1.00 61.69 188 VAL A N 1
ATOM 1561 C CA . VAL A 1 188 ? 13.950 -0.288 -28.488 1.00 61.69 188 VAL A CA 1
ATOM 1562 C C . VAL A 1 188 ? 15.257 -0.647 -29.211 1.00 61.69 188 VAL A C 1
ATOM 1564 O O . VAL A 1 188 ? 15.528 -0.065 -30.252 1.00 61.69 188 VAL A O 1
ATOM 1567 N N . LEU A 1 189 ? 16.048 -1.597 -28.702 1.00 59.00 189 LEU A N 1
ATOM 1568 C CA . LEU A 1 189 ? 17.296 -2.056 -29.336 1.00 59.00 189 LEU A CA 1
ATOM 1569 C C . LEU A 1 189 ? 17.066 -3.110 -30.430 1.00 59.00 189 LEU A C 1
ATOM 1571 O O . LEU A 1 189 ? 17.962 -3.365 -31.234 1.00 59.00 189 LEU A O 1
ATOM 1575 N N . GLU A 1 190 ? 15.901 -3.761 -30.438 1.00 56.91 190 GLU A N 1
ATOM 1576 C CA . GLU A 1 190 ? 15.542 -4.790 -31.425 1.00 56.91 190 GLU A CA 1
ATOM 1577 C C . GLU A 1 190 ? 14.819 -4.232 -32.667 1.00 56.91 190 GLU A C 1
ATOM 1579 O O . GLU A 1 190 ? 14.644 -4.968 -33.640 1.00 56.91 190 GLU A O 1
ATOM 1584 N N . LYS A 1 191 ? 14.419 -2.952 -32.661 1.00 52.66 191 LYS A N 1
ATOM 1585 C CA . LYS A 1 191 ? 13.720 -2.262 -33.765 1.00 52.66 191 LYS A CA 1
ATOM 1586 C C . LYS A 1 191 ? 14.593 -1.215 -34.438 1.00 52.66 191 LYS A C 1
ATOM 1588 O O . LYS A 1 191 ? 14.520 -1.135 -35.684 1.00 52.66 191 LYS A O 1
#

Secondary structure (DSSP, 8-state):
--EEEEE-HHHHHHHHHHH-GGGGGGGGG-SS--PPPEEEEE--TTS--HHHHHHHHHHHTTSTT-------HHHHHHHHHHHHHHHHHHHHHHH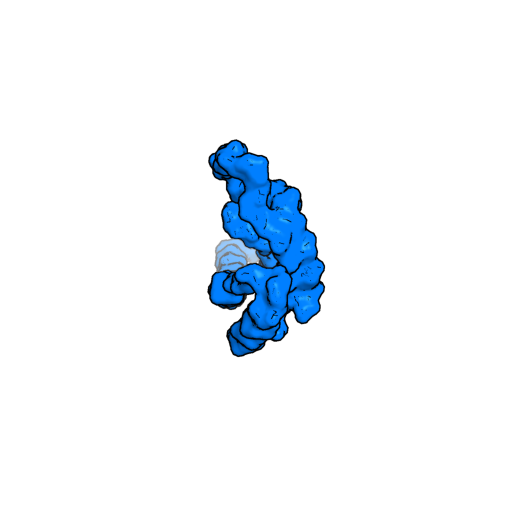HHHHHHHHHHHHHHHHHHHHHHHHHHHHHHTT--HHHHHHHHHHHHHHHHHHHHHHHHHHHHHHHHHHT---HHHHHHHHHHHHHHHHHHHHTT--

pLDDT: mean 76.34, std 7.7, range [52.66, 90.38]

Foldseek 3Di:
DPDKDWADLVNVLVVCCVVPVVCNVVQVVDPDRPDDTDIDDDDDPVPDDPVVVVVVQVVQVPDPPDPHDDDPVVVVVVVVVVVVVVVVVVVVVLVVCVVVVVVVLLVVLVVVCVVCVVVLVVCVVVVHDSLVVLLVVLVVVLVVVVVVLVVVLVVVVVVCVVVVHPCVVVVVSSVVVNVVSVVVSVVVSVD

Radius of gyration: 29.93 Å; chains: 1; bounding box: 65×30×87 Å